Protein AF-K1SJ66-F1 (afdb_monomer)

Secondary structure (DSSP, 8-state):
---TTS-----SS--TTPPPPPP-----TT-SS-TTS-EEETTEEESTTIIIIIHHHHHHHHHHHHHHHTT---SS-------S-TTTTSTTTHHHHHHHHHHTT---S----S---EE-TTTSSTT--S-EE---S------------------TTS--SS-HHHHHHHHHHHHHHSPPPPB--HHHHHHHHHHGGGS-HHHHHHHHTHHHHHHHHHHHHHH-TTT---B------

pLDDT: mean 81.47, std 16.42, range [25.58, 98.06]

Radius of gyration: 24.09 Å; Cα contacts (8 Å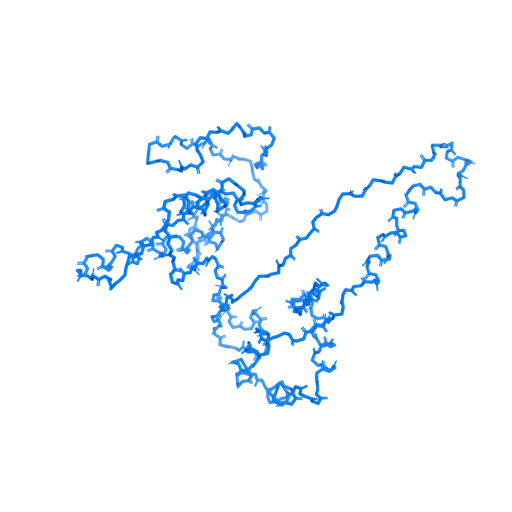, |Δi|>4): 160; chains: 1; bounding box: 59×48×63 Å

Foldseek 3Di:
DDDPVPDDPDQQDDDPPDDDDDDDPDDDPPAPDEQPPLDQDPNDTHHVCCVVPVVVVVVVVVVVVVCVVVVHDDPDDDDDADGDQPVPPCVSGVVVSVVVCVVVVHDDPDDDDDFDDQDAACRLPNQFGHTDDGGDPDDDDDDDDDDDFDADDDDPVDDDPDGSVNVVVVVVVVPVVDDAQFACDPVNLVVCVVCLVSGPPVSVVLSVVCVPNVVVVSVVQCPDPSSVPRDHDDDDD

Solvent-accessible surface area (backbone atoms only — not comparable to full-atom values): 15490 Å² total; per-residue (Å²): 130,90,61,79,91,72,62,70,93,58,82,69,63,91,51,98,84,61,79,80,75,83,78,87,84,80,74,74,84,86,49,96,56,63,49,88,66,58,46,75,54,99,95,41,70,43,35,74,37,46,80,68,51,49,48,57,56,50,51,52,53,54,51,50,52,50,38,53,75,72,65,61,76,71,98,60,91,83,84,90,82,86,56,84,34,63,100,78,68,20,66,62,12,53,51,44,53,54,49,51,39,54,76,70,67,59,83,74,98,74,85,87,70,96,61,48,57,75,32,55,50,35,68,81,46,70,66,30,76,56,76,40,79,43,78,64,91,75,80,82,87,84,84,92,81,88,85,85,74,84,55,83,86,66,58,89,92,60,66,65,99,70,44,34,66,55,53,51,50,55,50,52,50,49,54,67,74,61,64,79,72,77,37,88,41,70,73,54,50,54,48,45,68,71,48,26,81,63,32,51,70,69,56,24,54,44,57,79,36,38,96,80,35,44,73,60,50,50,58,53,29,66,70,32,86,86,43,57,73,47,46,71,84,80,85,78,132

Structure (mmCIF, N/CA/C/O backbone):
data_AF-K1SJ66-F1
#
_entry.id   AF-K1SJ66-F1
#
loop_
_atom_site.group_PDB
_atom_site.id
_atom_site.type_symbol
_atom_site.label_atom_id
_atom_site.label_alt_id
_atom_site.label_comp_id
_atom_site.label_asym_id
_atom_site.label_entity_id
_atom_site.label_seq_id
_atom_site.pdbx_PDB_ins_code
_atom_site.Cartn_x
_atom_site.Cartn_y
_atom_site.Cartn_z
_atom_site.occupancy
_atom_site.B_iso_or_equiv
_atom_site.auth_seq_id
_atom_site.auth_comp_id
_atom_site.auth_asym_id
_atom_site.auth_atom_id
_atom_site.pdbx_PDB_model_num
ATOM 1 N N . GLY A 1 1 ? -7.005 -4.457 -18.988 1.00 37.31 1 GLY A N 1
ATOM 2 C CA . GLY A 1 1 ? -6.223 -3.589 -18.090 1.00 37.31 1 GLY A CA 1
ATOM 3 C C . GLY A 1 1 ? -6.557 -2.154 -18.419 1.00 37.31 1 GLY A C 1
ATOM 4 O O . GLY A 1 1 ? -6.915 -1.902 -19.561 1.00 37.31 1 GLY A O 1
ATOM 5 N N . TYR A 1 2 ? -6.510 -1.264 -17.433 1.00 36.88 2 TYR A N 1
ATOM 6 C CA . TYR A 1 2 ? -6.656 0.180 -17.629 1.00 36.88 2 TYR A CA 1
ATOM 7 C C . TYR A 1 2 ? -5.536 0.699 -18.549 1.00 36.88 2 TYR A C 1
ATOM 9 O O . TYR A 1 2 ? -4.373 0.368 -18.323 1.00 36.88 2 TYR A O 1
ATOM 17 N N . ASP A 1 3 ? -5.887 1.447 -19.601 1.00 42.59 3 ASP A N 1
ATOM 18 C CA . ASP A 1 3 ? -4.933 2.095 -20.508 1.00 42.59 3 ASP A CA 1
ATOM 19 C C . ASP A 1 3 ? -4.930 3.613 -20.253 1.00 42.59 3 ASP A C 1
ATOM 21 O O . ASP A 1 3 ? -5.816 4.323 -20.749 1.00 42.59 3 ASP A O 1
ATOM 25 N N . PRO A 1 4 ? -3.940 4.134 -19.505 1.00 43.72 4 PRO A N 1
ATOM 26 C CA . PRO A 1 4 ? -3.864 5.551 -19.163 1.00 43.72 4 PRO A CA 1
ATOM 27 C C . PRO A 1 4 ? -3.665 6.471 -20.377 1.00 43.72 4 PRO A C 1
ATOM 29 O O . PRO A 1 4 ? -3.855 7.677 -20.246 1.00 43.72 4 PRO A O 1
ATOM 32 N N . SER A 1 5 ? -3.318 5.945 -21.559 1.00 45.78 5 SER A N 1
ATOM 33 C CA . SER A 1 5 ? -3.201 6.751 -22.784 1.00 45.78 5 SER A CA 1
ATOM 34 C C . SER A 1 5 ? -4.553 7.127 -23.400 1.00 45.78 5 SER A C 1
ATOM 36 O O . SER A 1 5 ? -4.622 8.026 -24.238 1.00 45.78 5 SER A O 1
ATOM 38 N N . THR A 1 6 ? -5.631 6.472 -22.959 1.00 47.38 6 THR A N 1
ATOM 39 C CA . THR A 1 6 ? -6.996 6.672 -23.471 1.00 47.38 6 THR A CA 1
ATOM 40 C C . THR A 1 6 ? -7.894 7.469 -22.524 1.00 47.38 6 THR A C 1
ATOM 42 O O . THR A 1 6 ? -9.013 7.826 -22.891 1.00 47.38 6 THR A O 1
ATOM 45 N N . ALA A 1 7 ? -7.414 7.783 -21.317 1.00 47.31 7 ALA A N 1
ATOM 46 C CA . ALA A 1 7 ? -8.165 8.553 -20.338 1.00 47.31 7 ALA A CA 1
ATOM 47 C C . ALA A 1 7 ? -8.143 10.045 -20.709 1.00 47.31 7 ALA A C 1
ATOM 49 O O . ALA A 1 7 ? -7.173 10.761 -20.459 1.00 47.31 7 ALA A O 1
ATOM 50 N N . THR A 1 8 ? -9.226 10.536 -21.314 1.00 46.03 8 THR A N 1
ATOM 51 C CA . THR A 1 8 ? -9.496 11.978 -21.367 1.00 46.03 8 THR A CA 1
ATOM 52 C C . THR A 1 8 ? -9.581 12.525 -19.947 1.00 46.03 8 THR A C 1
ATOM 54 O O . THR A 1 8 ? -10.178 11.883 -19.085 1.00 46.03 8 THR A O 1
ATOM 57 N N . VAL A 1 9 ? -9.004 13.710 -19.716 1.00 45.41 9 VAL A N 1
ATOM 58 C CA . VAL A 1 9 ? -9.082 14.466 -18.454 1.00 45.41 9 VAL A CA 1
ATOM 59 C C . VAL A 1 9 ? -10.538 14.892 -18.221 1.00 45.41 9 VAL A C 1
ATOM 61 O O . VAL A 1 9 ? -10.913 16.036 -18.455 1.00 45.41 9 VAL A O 1
ATOM 64 N N . ALA A 1 10 ? -11.389 13.944 -17.851 1.00 45.62 10 ALA A N 1
ATOM 65 C CA . ALA A 1 10 ? -12.697 14.210 -17.288 1.00 45.62 10 ALA A CA 1
ATOM 66 C C . ALA A 1 10 ? -12.509 14.516 -15.801 1.00 45.62 10 ALA A C 1
ATOM 68 O O . ALA A 1 10 ? -11.538 14.057 -15.197 1.00 45.62 10 ALA A O 1
ATOM 69 N N . ASP A 1 11 ? -13.405 15.341 -15.262 1.00 45.22 11 ASP A N 1
ATOM 70 C CA . ASP A 1 11 ? -13.497 15.703 -13.849 1.00 45.22 11 ASP A CA 1
ATOM 71 C C . ASP A 1 11 ? -13.048 14.544 -12.951 1.00 45.22 11 ASP A C 1
ATOM 73 O O . ASP A 1 11 ? -13.666 13.489 -12.903 1.00 45.22 11 ASP A O 1
ATOM 77 N N . THR A 1 12 ? -11.913 14.720 -12.279 1.00 46.97 12 THR A N 1
ATOM 78 C CA . THR A 1 12 ? -11.253 13.659 -11.501 1.00 46.97 12 THR A CA 1
ATOM 79 C C . THR A 1 12 ? -11.854 13.501 -10.107 1.00 46.97 12 THR A C 1
ATOM 81 O O . THR A 1 12 ? -11.252 12.885 -9.233 1.00 46.97 12 THR A O 1
ATOM 84 N N . VAL A 1 13 ? -13.020 14.106 -9.893 1.00 49.72 13 VAL A N 1
ATOM 85 C CA . VAL A 1 13 ? -13.802 14.030 -8.668 1.00 49.72 13 VAL A CA 1
ATOM 86 C C . VAL A 1 13 ? -15.006 13.169 -8.987 1.00 49.72 13 VAL A C 1
ATOM 88 O O . VAL A 1 13 ? -15.857 13.589 -9.767 1.00 49.72 13 VAL A O 1
ATOM 91 N N . PHE A 1 14 ? -15.059 11.986 -8.378 1.00 50.22 14 PHE A N 1
ATOM 92 C CA . PHE A 1 14 ? -16.237 11.135 -8.444 1.00 50.22 14 PHE A CA 1
ATOM 93 C C . PHE A 1 14 ? -17.458 11.916 -7.947 1.00 50.22 14 PHE A C 1
ATOM 95 O O . PHE A 1 14 ? -17.455 12.446 -6.830 1.00 50.22 14 PHE A O 1
ATOM 102 N N . ARG A 1 15 ? -18.495 11.994 -8.775 1.00 54.22 15 ARG A N 1
ATOM 103 C CA . ARG A 1 15 ? -19.798 12.554 -8.419 1.00 54.22 15 ARG A CA 1
ATOM 104 C C . ARG A 1 15 ? -20.805 11.428 -8.270 1.00 54.22 15 ARG A C 1
ATOM 106 O O . ARG A 1 15 ? -20.726 10.405 -8.941 1.00 54.22 15 ARG A O 1
ATOM 113 N N . PHE A 1 16 ? -21.785 11.627 -7.397 1.00 52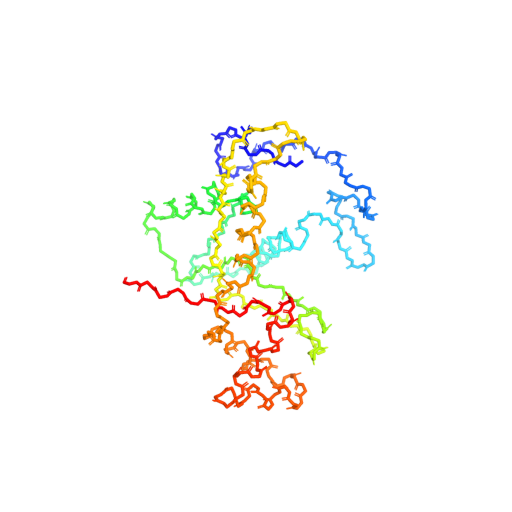.28 16 PHE A N 1
ATOM 114 C CA . PHE A 1 16 ? -22.828 10.631 -7.142 1.00 52.28 16 PHE A CA 1
ATOM 115 C C . PHE A 1 16 ? -23.599 10.221 -8.415 1.00 52.28 16 PHE A C 1
ATOM 117 O O . PHE A 1 16 ? -24.127 9.116 -8.493 1.00 52.28 16 PHE A O 1
ATOM 124 N N . ASP A 1 17 ? -23.654 11.099 -9.417 1.00 70.19 17 ASP A N 1
ATOM 125 C CA . ASP A 1 17 ? -24.307 10.899 -10.711 1.00 70.19 17 ASP A CA 1
ATOM 126 C C . ASP A 1 17 ? -23.383 10.358 -11.822 1.00 70.19 17 ASP A C 1
ATOM 128 O O . ASP A 1 17 ? -23.836 10.181 -12.961 1.00 70.19 17 ASP A O 1
ATOM 132 N N . ASP A 1 18 ? -22.118 10.051 -11.518 1.00 63.69 18 ASP A N 1
ATOM 133 C CA . ASP A 1 18 ? -21.188 9.497 -12.499 1.00 63.69 18 ASP A CA 1
ATOM 134 C C . ASP A 1 18 ? -21.655 8.127 -13.006 1.00 63.69 18 ASP A C 1
ATOM 136 O O . ASP A 1 18 ? -21.973 7.203 -12.253 1.00 63.69 18 ASP A O 1
ATOM 140 N N . LYS A 1 19 ? -21.675 7.972 -14.335 1.00 68.06 19 LYS A N 1
ATOM 141 C CA . LYS A 1 19 ? -22.053 6.706 -14.970 1.00 68.06 19 LYS A CA 1
ATOM 142 C C . LYS A 1 19 ? -20.885 5.720 -14.896 1.00 68.06 19 LYS A C 1
ATOM 144 O O . LYS A 1 19 ? -19.810 6.036 -15.411 1.00 68.06 19 LYS A O 1
ATOM 149 N N . PRO A 1 20 ? -21.084 4.508 -14.347 1.00 67.00 20 PRO A N 1
ATOM 150 C CA . PRO A 1 20 ? -20.018 3.523 -14.275 1.00 67.00 20 PRO A CA 1
ATOM 151 C C . PRO A 1 20 ? -19.588 3.092 -15.680 1.00 67.00 20 PRO A C 1
ATOM 153 O O . PRO A 1 20 ? -20.415 2.895 -16.576 1.00 67.00 20 PRO A O 1
ATOM 156 N N . LEU A 1 21 ? -18.280 2.916 -15.864 1.00 69.81 21 LEU A N 1
ATOM 157 C CA . LEU A 1 21 ? -17.734 2.328 -17.083 1.00 69.81 21 LEU A CA 1
ATOM 158 C C . LEU A 1 21 ? -18.220 0.874 -17.249 1.00 69.81 21 LEU A C 1
ATOM 160 O O . LEU A 1 21 ? -18.507 0.201 -16.252 1.00 69.81 21 LEU A O 1
ATOM 164 N N . PRO A 1 22 ? -18.296 0.353 -18.491 1.00 72.25 22 PRO A N 1
ATOM 165 C CA . PRO A 1 22 ? -18.645 -1.042 -18.724 1.00 72.25 22 PRO A CA 1
ATOM 166 C C . PRO A 1 22 ? -17.732 -1.996 -17.937 1.00 72.25 22 PRO A C 1
ATOM 168 O O . PRO A 1 22 ? -16.517 -1.781 -17.890 1.00 72.25 22 PRO A O 1
ATOM 171 N N . PRO A 1 23 ? -18.278 -3.075 -17.348 1.00 65.62 23 PRO A N 1
ATOM 172 C CA . PRO A 1 23 ? -17.482 -4.004 -16.559 1.00 65.62 23 PRO A CA 1
ATOM 173 C C . PRO A 1 23 ? -16.451 -4.716 -17.438 1.00 65.62 23 PRO A C 1
ATOM 175 O O . PRO A 1 23 ? -16.749 -5.131 -18.561 1.00 65.62 23 PRO A O 1
ATOM 178 N N . ILE A 1 24 ? -15.246 -4.915 -16.904 1.00 71.31 24 ILE A N 1
ATOM 179 C CA . ILE A 1 24 ? -14.214 -5.731 -17.548 1.00 71.31 24 ILE A CA 1
ATOM 180 C C . ILE A 1 24 ? -14.698 -7.185 -17.557 1.00 71.31 24 ILE A C 1
ATOM 182 O O . ILE A 1 24 ? -14.843 -7.804 -16.505 1.00 71.31 24 ILE A O 1
ATOM 186 N N . ARG A 1 25 ? -14.949 -7.735 -18.750 1.00 68.88 25 ARG A N 1
ATOM 187 C CA . ARG A 1 25 ? -15.475 -9.104 -18.919 1.00 68.88 25 ARG A CA 1
ATOM 188 C C . ARG A 1 25 ? -14.406 -10.164 -19.160 1.00 68.88 25 ARG A C 1
ATOM 190 O O . ARG A 1 25 ? -14.707 -11.347 -19.078 1.00 68.88 25 ARG A O 1
ATOM 197 N N . THR A 1 26 ? -13.178 -9.748 -19.449 1.00 77.56 26 THR A N 1
ATOM 198 C CA . THR A 1 26 ? -12.072 -10.658 -19.748 1.00 77.56 26 THR A CA 1
ATOM 199 C C . THR A 1 26 ? -11.065 -10.611 -18.613 1.00 77.56 26 THR A C 1
ATOM 201 O O . THR A 1 26 ? -10.474 -9.566 -18.334 1.00 77.56 26 THR A O 1
ATOM 204 N N . TYR A 1 27 ? -10.873 -11.743 -17.951 1.00 78.38 27 TYR A N 1
ATOM 205 C CA . TYR A 1 27 ? -9.923 -11.910 -16.861 1.00 78.38 27 TYR A CA 1
ATOM 206 C C . TYR A 1 27 ? -9.288 -13.297 -16.933 1.00 78.38 27 TYR A C 1
ATOM 208 O O . TYR A 1 27 ? -9.771 -14.181 -17.634 1.00 78.38 27 TYR A O 1
ATOM 216 N N . SER A 1 28 ? -8.165 -13.458 -16.235 1.00 78.94 28 SER A N 1
ATOM 217 C CA . SER A 1 28 ? -7.430 -14.722 -16.186 1.00 78.94 28 SER A CA 1
ATOM 218 C C . SER A 1 28 ? -8.313 -15.854 -15.655 1.00 78.94 28 SER A C 1
ATOM 220 O O . SER A 1 28 ? -8.934 -15.700 -14.606 1.00 78.94 28 SER A O 1
ATOM 222 N N . GLU A 1 29 ? -8.283 -17.010 -16.316 1.00 84.00 29 GLU A N 1
ATOM 223 C CA . GLU A 1 29 ? -8.948 -18.242 -15.858 1.00 84.00 29 GLU A CA 1
ATOM 224 C C . GLU A 1 29 ? -8.322 -18.826 -14.579 1.00 84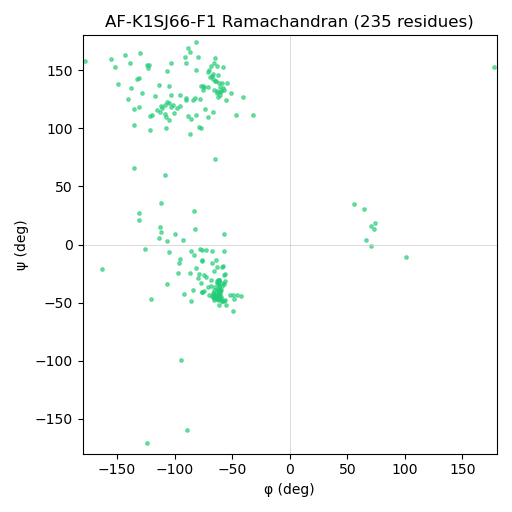.00 29 GLU A C 1
ATOM 226 O O . GLU A 1 29 ? -8.854 -19.763 -14.002 1.00 84.00 29 GLU A O 1
ATOM 231 N N . LYS A 1 30 ? -7.206 -18.260 -14.095 1.00 88.81 30 LYS A N 1
ATOM 232 C CA . LYS A 1 30 ? -6.559 -18.667 -12.833 1.00 88.81 30 LYS A CA 1
ATOM 233 C C . LYS A 1 30 ? -7.314 -18.234 -11.571 1.00 88.81 30 LYS A C 1
ATOM 235 O O . LYS A 1 30 ? -6.844 -18.507 -10.474 1.00 88.81 30 LYS A O 1
ATOM 240 N N . TRP A 1 31 ? -8.399 -17.480 -11.707 1.00 89.38 31 TRP A N 1
ATOM 241 C CA . TRP A 1 31 ? -9.213 -17.069 -10.571 1.00 89.38 31 TRP A CA 1
ATOM 242 C C . TRP A 1 31 ? -10.223 -18.160 -10.217 1.00 89.38 31 TRP A C 1
ATOM 244 O O . TRP A 1 31 ? -11.053 -18.507 -11.053 1.00 89.38 31 TRP A O 1
ATOM 254 N N . ASP A 1 32 ? -10.217 -18.615 -8.962 1.00 89.88 32 ASP A N 1
ATOM 255 C CA . ASP A 1 32 ? -11.225 -19.560 -8.452 1.00 89.88 32 ASP A CA 1
ATOM 256 C C . ASP A 1 32 ? -12.649 -18.971 -8.497 1.00 89.88 32 ASP A C 1
ATOM 258 O O . ASP A 1 32 ? -13.627 -19.686 -8.700 1.00 89.88 32 ASP A O 1
ATOM 262 N N . TYR A 1 33 ? -12.760 -17.645 -8.350 1.00 90.81 33 TYR A N 1
ATOM 263 C CA . TYR A 1 33 ? -14.006 -16.883 -8.453 1.00 90.81 33 TYR A CA 1
ATOM 264 C C . TYR A 1 33 ? -13.797 -15.661 -9.346 1.00 90.81 33 TYR A C 1
ATOM 266 O O . TYR A 1 33 ? -12.752 -15.018 -9.233 1.00 90.81 33 TYR A O 1
ATOM 274 N N . PRO A 1 34 ? -14.774 -15.259 -10.183 1.00 89.69 34 PRO A N 1
ATOM 275 C CA . PRO A 1 34 ? -14.626 -14.082 -11.032 1.00 89.69 34 PRO A CA 1
ATOM 276 C C . PRO A 1 34 ? -14.163 -12.852 -10.231 1.00 89.69 34 PRO A C 1
ATOM 278 O O . PRO A 1 34 ? -14.783 -12.528 -9.213 1.00 89.69 34 PRO A O 1
ATOM 281 N N . PRO A 1 35 ? -13.127 -12.121 -10.676 1.00 90.38 35 PRO A N 1
ATOM 282 C CA . PRO A 1 35 ? -12.464 -11.092 -9.873 1.00 90.38 35 PRO A CA 1
ATOM 283 C C . PRO A 1 35 ? -13.369 -9.921 -9.489 1.00 90.38 35 PRO A C 1
ATOM 285 O O . PRO A 1 35 ? -13.064 -9.207 -8.546 1.00 90.38 35 PRO A O 1
ATOM 288 N N . PHE A 1 36 ? -14.481 -9.704 -10.186 1.00 89.75 36 PHE A N 1
ATOM 289 C CA . PHE A 1 36 ? -15.423 -8.622 -9.886 1.00 89.75 36 PHE A CA 1
ATOM 290 C C . PHE A 1 36 ? -16.774 -9.133 -9.370 1.00 89.75 36 PHE A C 1
ATOM 292 O O . PHE A 1 36 ? -17.742 -8.381 -9.358 1.00 89.75 36 PHE A O 1
ATOM 299 N N . SER A 1 37 ? -16.856 -10.406 -8.965 1.00 88.81 37 SER A N 1
ATOM 300 C CA . SER A 1 37 ? -18.099 -10.997 -8.447 1.00 88.81 37 SER A CA 1
ATOM 301 C C . SER A 1 37 ? -18.391 -10.649 -6.990 1.00 88.81 37 SER A C 1
ATOM 303 O O . SER A 1 37 ? -19.556 -10.636 -6.609 1.00 88.81 37 SER A O 1
ATOM 305 N N . GLY A 1 38 ? -17.358 -10.411 -6.172 1.00 90.12 38 GLY A N 1
ATOM 306 C CA . GLY A 1 38 ? -17.524 -10.304 -4.720 1.00 90.12 38 GLY A CA 1
ATOM 307 C C . GLY A 1 38 ? -17.990 -11.618 -4.082 1.00 90.12 38 GLY A C 1
ATOM 308 O O . GLY A 1 38 ? -18.725 -11.590 -3.099 1.00 90.12 38 GLY A O 1
ATOM 309 N N . ALA A 1 39 ? -17.619 -12.765 -4.662 1.00 93.12 39 ALA A N 1
ATOM 310 C CA . ALA A 1 39 ? -18.069 -14.073 -4.202 1.00 93.12 39 ALA A CA 1
ATOM 311 C C . ALA A 1 39 ? -17.711 -14.306 -2.728 1.00 93.12 39 ALA A C 1
ATOM 313 O O . ALA A 1 39 ? -16.572 -14.092 -2.315 1.00 93.12 39 ALA A O 1
ATOM 314 N N . VAL A 1 40 ? -18.676 -14.789 -1.947 1.00 95.69 40 VAL A N 1
ATOM 315 C CA . VAL A 1 40 ? -18.475 -15.140 -0.539 1.00 95.69 40 VAL A CA 1
ATOM 316 C C . VAL A 1 40 ? -18.362 -16.653 -0.423 1.00 95.69 40 VAL A C 1
ATOM 318 O O . VAL A 1 40 ? -19.301 -17.375 -0.755 1.00 95.69 40 VAL A O 1
ATOM 321 N N . ALA A 1 41 ? -17.217 -17.141 0.046 1.00 93.75 41 ALA A N 1
ATOM 322 C CA . ALA A 1 41 ? -16.971 -18.568 0.215 1.00 93.75 41 ALA A CA 1
ATOM 323 C C . ALA A 1 41 ? -16.018 -18.826 1.386 1.00 93.75 41 ALA A C 1
ATOM 325 O O . ALA A 1 41 ? -15.042 -18.107 1.580 1.00 93.75 41 ALA A O 1
ATOM 326 N N . GLY A 1 42 ? -16.305 -19.849 2.198 1.00 91.25 42 GLY A N 1
ATOM 327 C CA . GLY A 1 42 ? -15.438 -20.236 3.320 1.00 91.25 42 GLY A CA 1
ATOM 328 C C . GLY A 1 42 ? -15.158 -19.106 4.321 1.00 91.25 42 GLY A C 1
ATOM 329 O O . GLY A 1 42 ? -14.043 -19.007 4.825 1.00 91.25 42 GLY A O 1
ATOM 330 N N . GLY A 1 43 ? -16.135 -18.221 4.554 1.00 91.44 43 GLY A N 1
ATOM 331 C CA . GLY A 1 43 ? -15.986 -17.059 5.441 1.00 91.44 43 GLY A CA 1
ATOM 332 C C . GLY A 1 43 ? -15.116 -15.929 4.878 1.00 91.44 43 GLY A C 1
ATOM 333 O O . GLY A 1 43 ? -14.719 -15.044 5.628 1.00 91.44 43 GLY A O 1
ATOM 334 N N . ARG A 1 44 ? -14.798 -15.950 3.578 1.00 91.62 44 ARG A N 1
ATOM 335 C CA . ARG A 1 44 ? -13.975 -14.940 2.899 1.00 91.62 44 ARG A CA 1
ATOM 336 C C . ARG A 1 44 ? -14.714 -14.333 1.714 1.00 91.62 44 ARG A C 1
ATOM 338 O O . ARG A 1 44 ? -15.573 -14.980 1.117 1.00 91.62 44 ARG A O 1
ATOM 345 N N . ILE A 1 45 ? -14.335 -13.107 1.359 1.00 93.31 45 ILE A N 1
ATOM 346 C CA . ILE A 1 45 ? -14.823 -12.400 0.171 1.00 93.31 45 ILE A CA 1
ATOM 347 C C . ILE A 1 45 ? -13.723 -12.414 -0.893 1.00 93.31 45 ILE A C 1
ATOM 349 O O . ILE A 1 45 ? -12.616 -11.921 -0.668 1.00 93.31 45 ILE A O 1
ATOM 353 N N . TYR A 1 46 ? -14.039 -12.961 -2.062 1.00 92.81 46 TYR A N 1
ATOM 354 C CA . TYR A 1 46 ? -13.141 -13.066 -3.204 1.00 92.81 46 TYR A CA 1
ATOM 355 C C . TYR A 1 46 ? -13.461 -11.986 -4.236 1.00 92.81 46 TYR A C 1
ATOM 357 O O . TYR A 1 46 ? -14.556 -11.923 -4.799 1.00 92.81 46 TYR A O 1
ATOM 365 N N . GLY A 1 47 ? -12.471 -11.144 -4.516 1.00 92.38 47 GLY A N 1
ATOM 366 C CA . GLY A 1 47 ? -12.554 -10.143 -5.569 1.00 92.38 47 GLY A CA 1
ATOM 367 C C . GLY A 1 47 ? -11.311 -9.262 -5.636 1.00 92.38 47 GLY A C 1
ATOM 368 O O . GLY A 1 47 ? -10.624 -9.035 -4.644 1.00 92.38 47 GLY A O 1
ATOM 369 N N . ARG A 1 48 ? -11.012 -8.730 -6.819 1.00 92.19 48 ARG A N 1
ATOM 370 C CA . ARG A 1 48 ? -10.049 -7.645 -6.985 1.00 92.19 48 ARG A CA 1
ATOM 371 C C . ARG A 1 48 ? -10.569 -6.430 -6.224 1.00 92.19 48 ARG A C 1
ATOM 373 O O . ARG A 1 48 ? -11.691 -5.972 -6.450 1.00 92.19 48 ARG A O 1
ATOM 380 N N . GLY A 1 49 ? -9.723 -5.897 -5.359 1.00 91.44 49 GLY A N 1
ATOM 381 C CA . GLY A 1 49 ? -10.058 -4.747 -4.544 1.00 91.44 49 GLY A CA 1
ATOM 382 C C . GLY A 1 49 ? -10.446 -5.088 -3.110 1.00 91.44 49 GLY A C 1
ATOM 383 O O . GLY A 1 49 ? -10.604 -4.176 -2.314 1.00 91.44 49 GLY A O 1
ATOM 384 N N . THR A 1 50 ? -10.667 -6.367 -2.769 1.00 92.12 50 THR A N 1
ATOM 385 C CA . THR A 1 50 ? -11.187 -6.718 -1.437 1.00 92.12 50 THR A CA 1
ATOM 386 C C . THR A 1 50 ? -10.185 -6.456 -0.322 1.00 92.12 50 THR A C 1
ATOM 388 O O . THR A 1 50 ? -10.621 -6.047 0.740 1.00 92.12 50 THR A O 1
ATOM 391 N N . LEU A 1 51 ? -8.885 -6.668 -0.551 1.00 88.81 51 LEU A N 1
ATOM 392 C CA . LEU A 1 51 ? -7.823 -6.311 0.401 1.00 88.81 51 LEU A CA 1
ATOM 393 C C . LEU A 1 51 ? -7.274 -4.902 0.158 1.00 88.81 51 LEU A C 1
ATOM 395 O O . LEU A 1 51 ? -7.104 -4.159 1.110 1.00 88.81 51 LEU A O 1
ATOM 399 N N . ASP A 1 52 ? -7.068 -4.548 -1.107 1.00 90.75 52 ASP A N 1
ATOM 400 C CA . ASP A 1 52 ? -6.476 -3.283 -1.546 1.00 90.75 52 ASP A CA 1
ATOM 401 C C . ASP A 1 52 ? -7.469 -2.539 -2.457 1.00 90.75 52 ASP A C 1
ATOM 403 O O . ASP A 1 52 ? -7.661 -2.903 -3.617 1.00 90.75 52 ASP A O 1
ATOM 407 N N . MET A 1 53 ? -8.224 -1.565 -1.955 1.00 91.38 53 MET A N 1
ATOM 408 C CA . MET A 1 53 ? -8.399 -1.250 -0.528 1.00 91.38 53 MET A CA 1
ATOM 409 C C . MET A 1 53 ? -9.877 -1.094 -0.141 1.00 91.38 53 MET A C 1
ATOM 411 O O . MET A 1 53 ? -10.240 -0.382 0.799 1.00 91.38 53 MET A O 1
ATOM 415 N N . LYS A 1 54 ? -10.786 -1.757 -0.871 1.00 92.00 54 LYS A N 1
ATOM 416 C CA . LYS A 1 54 ? -12.236 -1.565 -0.696 1.00 92.00 54 LYS A CA 1
ATOM 417 C C . LYS A 1 54 ? -12.726 -1.972 0.690 1.00 92.00 54 LYS A C 1
ATOM 419 O O . LYS A 1 54 ? -13.671 -1.357 1.171 1.00 92.00 54 LYS A O 1
ATOM 424 N N . CYS A 1 55 ? -12.122 -2.967 1.345 1.00 90.62 55 CYS A N 1
ATOM 425 C CA . CYS A 1 55 ? -12.508 -3.315 2.716 1.00 90.62 55 CYS A CA 1
ATOM 426 C C . CYS A 1 55 ? -12.294 -2.148 3.687 1.00 90.62 55 CYS A C 1
ATOM 428 O O . CYS A 1 55 ? -13.163 -1.903 4.521 1.00 90.62 55 CYS A O 1
ATOM 430 N N . MET A 1 56 ? -11.193 -1.403 3.546 1.00 90.81 56 MET A N 1
ATOM 431 C CA . MET A 1 56 ? -10.887 -0.241 4.379 1.00 90.81 56 MET A CA 1
ATOM 432 C C . MET A 1 56 ? -11.840 0.908 4.061 1.00 90.81 56 MET A C 1
ATOM 434 O O . MET A 1 56 ? -12.412 1.485 4.981 1.00 90.81 56 MET A O 1
ATOM 438 N N . LEU A 1 57 ? -12.101 1.167 2.774 1.00 92.25 57 LEU A N 1
ATOM 439 C CA . LEU A 1 57 ? -13.091 2.161 2.350 1.00 92.25 57 LEU A CA 1
ATOM 440 C C . LEU A 1 57 ? -14.471 1.896 2.969 1.00 92.25 57 LEU A C 1
ATOM 442 O O . LEU A 1 57 ? -15.047 2.789 3.583 1.00 92.25 57 LEU A O 1
ATOM 446 N N . PHE A 1 58 ? -14.995 0.673 2.844 1.00 92.69 58 PHE A N 1
ATOM 447 C CA . PHE A 1 58 ? -16.297 0.336 3.427 1.00 92.69 58 PHE A CA 1
ATOM 448 C C . PHE A 1 58 ? -16.270 0.387 4.956 1.00 92.69 58 PHE A C 1
ATOM 450 O O . PHE A 1 58 ? -17.201 0.916 5.547 1.00 92.69 58 PHE A O 1
ATOM 457 N N . SER A 1 59 ? -15.191 -0.072 5.596 1.00 92.25 59 SER A N 1
ATOM 458 C CA . SER A 1 59 ? -15.042 0.022 7.057 1.00 92.25 59 SER A CA 1
ATOM 459 C C . SER A 1 59 ? -15.087 1.469 7.558 1.00 92.25 59 SER A C 1
ATOM 461 O O . SER A 1 59 ? -15.703 1.737 8.587 1.00 92.25 59 SER A O 1
ATOM 463 N N . LEU A 1 60 ? -14.474 2.409 6.828 1.00 93.56 60 LEU A N 1
ATOM 464 C CA . LEU A 1 60 ? -14.515 3.835 7.158 1.00 93.56 60 LEU A CA 1
ATOM 465 C C . LEU A 1 60 ? -15.929 4.412 7.033 1.00 93.56 60 LEU A C 1
ATOM 467 O O . LEU A 1 60 ? -16.371 5.120 7.935 1.00 93.56 60 LEU A O 1
ATOM 471 N N . MET A 1 61 ? -16.635 4.097 5.942 1.00 95.00 61 MET A N 1
ATOM 472 C CA . MET A 1 61 ? -17.996 4.595 5.707 1.00 95.00 61 MET A CA 1
ATOM 473 C C . MET A 1 61 ? -18.987 4.035 6.736 1.00 95.00 61 MET A C 1
ATOM 475 O O . MET A 1 61 ? -19.702 4.802 7.371 1.00 95.00 61 MET A O 1
ATOM 479 N N . GLU A 1 62 ? -18.960 2.722 6.982 1.00 96.56 62 GLU A N 1
ATOM 480 C CA . GLU A 1 62 ? -19.806 2.071 7.995 1.00 96.56 62 GLU A CA 1
ATOM 481 C C . GLU A 1 62 ? -19.487 2.577 9.412 1.00 96.56 62 GLU A C 1
ATOM 483 O O . GLU A 1 62 ? -20.383 2.795 10.226 1.00 96.56 62 GLU A O 1
ATOM 488 N N . GLY A 1 63 ? -18.206 2.800 9.726 1.00 96.31 63 GLY A N 1
ATOM 489 C CA . GLY A 1 63 ? -17.795 3.389 11.000 1.00 96.31 63 GLY A CA 1
ATOM 490 C C . GLY A 1 63 ? -18.338 4.807 11.187 1.00 96.31 63 GLY A C 1
ATOM 491 O O . GLY A 1 63 ? -18.839 5.134 12.263 1.00 96.31 63 GLY A O 1
ATOM 492 N N . ALA A 1 64 ? -18.286 5.633 10.139 1.00 95.88 64 ALA A N 1
ATOM 493 C CA . ALA A 1 64 ? -18.849 6.979 10.163 1.00 95.88 64 ALA A CA 1
ATOM 494 C C . ALA A 1 64 ? -20.374 6.955 10.346 1.00 95.88 64 ALA A C 1
ATOM 496 O O . ALA A 1 64 ? -20.888 7.677 11.201 1.00 95.88 64 ALA A O 1
ATOM 497 N N . ASP A 1 65 ? -21.082 6.098 9.607 1.00 96.31 65 ASP A N 1
ATOM 498 C CA . ASP A 1 65 ? -22.539 5.961 9.706 1.00 96.31 65 ASP A CA 1
ATOM 499 C C . ASP A 1 65 ? -22.973 5.521 11.111 1.00 96.31 65 ASP A C 1
ATOM 501 O O . ASP A 1 65 ? -23.896 6.108 11.683 1.00 96.31 65 ASP A O 1
ATOM 505 N N . ASN A 1 66 ? -22.268 4.557 11.713 1.00 97.88 66 ASN A N 1
ATOM 506 C CA . ASN A 1 66 ? -22.540 4.112 13.082 1.00 97.88 66 ASN A CA 1
ATOM 507 C C . ASN A 1 66 ? -22.328 5.236 14.105 1.00 97.88 66 ASN A C 1
ATOM 509 O O . ASN A 1 66 ? -23.203 5.486 14.932 1.00 97.88 66 ASN A O 1
ATOM 513 N N . LEU A 1 67 ? -21.214 5.970 14.015 1.00 97.38 67 LEU A N 1
ATOM 514 C CA . LEU A 1 67 ? -20.942 7.098 14.912 1.00 97.38 67 LEU A CA 1
ATOM 515 C C . LEU A 1 67 ? -22.004 8.200 14.780 1.00 97.38 67 LEU A C 1
ATOM 517 O O . LEU A 1 67 ? -22.465 8.747 15.784 1.00 97.38 67 LEU A O 1
ATOM 521 N N . ILE A 1 68 ? -22.433 8.507 13.554 1.00 96.25 68 ILE A N 1
ATOM 522 C CA . ILE A 1 68 ? -23.504 9.479 13.303 1.00 96.25 68 ILE A CA 1
ATOM 523 C C . ILE A 1 68 ? -24.824 8.995 13.915 1.00 96.25 68 ILE A C 1
ATOM 525 O O . ILE A 1 68 ? -25.515 9.778 14.571 1.00 96.25 68 ILE A O 1
ATOM 529 N N . ALA A 1 69 ? -25.168 7.717 13.740 1.00 97.69 69 ALA A N 1
ATOM 530 C CA . ALA A 1 69 ? -26.380 7.123 14.303 1.00 97.69 69 ALA A CA 1
ATOM 531 C C . ALA A 1 69 ? -26.380 7.126 15.843 1.00 97.69 69 ALA A C 1
ATOM 533 O O . ALA A 1 69 ? -27.431 7.308 16.459 1.00 97.69 69 ALA A O 1
ATOM 534 N N . GLU A 1 70 ? -25.208 6.987 16.463 1.00 98.06 70 GLU A N 1
ATOM 535 C CA . GLU A 1 70 ? -25.005 7.089 17.914 1.00 98.06 70 GLU A CA 1
ATOM 536 C C . GLU A 1 70 ? -25.023 8.538 18.435 1.00 98.06 70 GLU A C 1
ATOM 538 O O . GLU A 1 70 ? -24.974 8.770 19.645 1.00 98.06 70 GLU A O 1
ATOM 543 N N . GLY A 1 71 ? -25.120 9.532 17.547 1.00 97.50 71 GLY A N 1
ATOM 544 C CA . GLY A 1 71 ? -25.102 10.948 17.911 1.00 97.50 71 GLY A CA 1
ATOM 545 C C . GLY A 1 71 ? -23.717 11.454 18.314 1.00 97.50 71 GLY A C 1
ATOM 546 O O . GLY A 1 71 ? -23.615 12.504 18.955 1.00 97.50 71 GLY A O 1
ATOM 547 N N . PHE A 1 72 ? -22.652 10.738 17.945 1.00 97.81 72 PHE A N 1
ATOM 548 C CA . PHE A 1 72 ? -21.282 11.170 18.190 1.00 97.81 72 PHE A CA 1
ATOM 549 C C . PHE A 1 72 ? -21.009 12.504 17.485 1.00 97.81 72 PHE A C 1
ATOM 551 O O . PHE A 1 72 ? -21.373 12.710 16.327 1.00 97.81 72 PHE A O 1
ATOM 558 N N . GLN A 1 73 ? -20.357 13.423 18.196 1.00 96.81 73 GLN A N 1
ATOM 559 C CA . GLN A 1 73 ? -19.921 14.709 17.662 1.00 96.81 73 GLN A CA 1
ATOM 560 C C . GLN A 1 73 ? -18.403 14.798 17.816 1.00 96.81 73 GLN A C 1
ATOM 562 O O . GLN A 1 73 ? -17.921 14.873 18.950 1.00 96.81 73 GLN A O 1
ATOM 567 N N . PRO A 1 74 ? -17.635 14.758 16.716 1.00 94.88 74 PRO A N 1
ATOM 568 C CA . PRO A 1 74 ? -16.189 14.823 16.806 1.00 94.88 74 PRO A CA 1
ATOM 569 C C . PRO A 1 74 ? -15.743 16.219 17.257 1.00 94.88 74 PRO A C 1
ATOM 571 O O . PRO A 1 74 ? -16.304 17.235 16.855 1.00 94.88 74 PRO A O 1
ATOM 574 N N . GLU A 1 75 ? -14.682 16.280 18.062 1.00 95.69 75 GLU A N 1
ATOM 575 C CA . GLU A 1 75 ? -14.092 17.553 18.512 1.00 95.69 75 GLU A CA 1
ATOM 576 C C . GLU A 1 75 ? -13.438 18.352 17.370 1.00 95.69 75 GLU A C 1
ATOM 578 O O . GLU A 1 75 ? -13.121 19.532 17.525 1.00 95.69 75 GLU A O 1
ATOM 583 N N . ARG A 1 76 ? -13.179 17.697 16.232 1.00 93.94 76 ARG A N 1
ATOM 584 C CA . ARG A 1 76 ? -12.548 18.267 15.039 1.00 93.94 76 ARG A CA 1
ATOM 585 C C . ARG A 1 76 ? -13.247 17.768 13.785 1.00 93.94 76 ARG A C 1
ATOM 587 O O . ARG A 1 76 ? -13.797 16.671 13.773 1.00 93.94 76 ARG A O 1
ATOM 594 N N . ASP A 1 77 ? -13.134 18.538 12.711 1.00 93.12 77 ASP A N 1
ATOM 595 C CA . ASP A 1 77 ? -13.633 18.124 11.405 1.00 93.12 77 ASP A CA 1
ATOM 596 C C . ASP A 1 77 ? -12.893 16.876 10.906 1.00 93.12 77 ASP A C 1
ATOM 598 O O . ASP A 1 77 ? -11.659 16.826 10.895 1.00 93.12 77 ASP A O 1
ATOM 602 N N . ILE A 1 78 ? -13.657 15.892 10.437 1.00 93.75 78 ILE A N 1
ATOM 603 C CA . ILE A 1 78 ? -13.143 14.695 9.771 1.00 93.75 78 ILE A CA 1
ATOM 604 C C . ILE A 1 78 ? -13.446 14.832 8.281 1.00 93.75 78 ILE A C 1
ATOM 606 O O . ILE A 1 78 ? -14.599 14.989 7.883 1.00 93.75 78 ILE A O 1
ATOM 610 N N . TRP A 1 79 ? -12.402 14.780 7.455 1.00 93.62 79 TRP A N 1
ATOM 611 C CA . TRP A 1 79 ? -12.516 14.869 6.003 1.00 93.62 79 TRP A CA 1
ATOM 612 C C . TRP A 1 79 ? -12.229 13.510 5.375 1.00 93.62 79 TRP A C 1
ATOM 614 O O . TRP A 1 79 ? -11.127 12.986 5.512 1.00 93.62 79 TRP A O 1
ATOM 624 N N . PHE A 1 80 ? -13.204 12.972 4.645 1.00 93.75 80 PHE A N 1
ATOM 625 C CA . PHE A 1 80 ? -13.009 11.799 3.797 1.00 93.75 80 PHE A CA 1
ATOM 626 C C . PHE A 1 80 ? -12.581 12.237 2.396 1.00 93.75 80 PHE A C 1
ATOM 628 O O . PHE A 1 80 ? -13.248 13.048 1.751 1.00 93.75 80 PHE A O 1
ATOM 635 N N . ALA A 1 81 ? -11.448 11.712 1.937 1.00 93.06 81 ALA A N 1
ATOM 636 C CA . ALA A 1 81 ? -10.797 12.112 0.699 1.00 93.06 81 ALA A CA 1
ATOM 637 C C . ALA A 1 81 ? -10.360 10.870 -0.084 1.00 93.06 81 ALA A C 1
ATOM 639 O O . ALA A 1 81 ? -9.358 10.250 0.250 1.00 93.06 81 ALA A O 1
ATOM 640 N N . PHE A 1 82 ? -11.105 10.515 -1.131 1.00 91.69 82 PHE A N 1
ATOM 641 C CA . PHE A 1 82 ? -10.862 9.292 -1.899 1.00 91.69 82 PHE A CA 1
ATOM 642 C C . PHE A 1 82 ? -10.358 9.609 -3.310 1.00 91.69 82 PHE A C 1
ATOM 644 O O . PHE A 1 82 ? -11.038 10.276 -4.092 1.00 91.69 82 PHE A O 1
ATOM 651 N N . GLY A 1 83 ? -9.150 9.133 -3.626 1.00 89.50 83 GLY A N 1
ATOM 652 C CA . GLY A 1 83 ? -8.578 9.154 -4.973 1.00 89.50 83 GLY A CA 1
ATOM 653 C C . GLY A 1 83 ? -8.956 7.910 -5.784 1.00 89.50 83 GLY A C 1
ATOM 654 O O . GLY A 1 83 ? -9.491 6.947 -5.248 1.00 89.50 83 GLY A O 1
ATOM 655 N N . GLN A 1 84 ? -8.671 7.928 -7.089 1.00 87.00 84 GLN A N 1
ATOM 656 C CA . GLN A 1 84 ? -9.037 6.835 -8.010 1.00 87.00 84 GLN A CA 1
ATOM 657 C C . GLN A 1 84 ? -7.866 6.260 -8.820 1.00 87.00 84 GLN A C 1
ATOM 659 O O . GLN A 1 84 ? -8.061 5.323 -9.587 1.00 87.00 84 GLN A O 1
ATOM 664 N N . ASP A 1 85 ? -6.663 6.829 -8.696 1.00 88.94 85 ASP A N 1
ATOM 665 C CA . ASP A 1 85 ? -5.510 6.490 -9.539 1.00 88.94 85 ASP A CA 1
ATOM 666 C C . ASP A 1 85 ? -4.218 6.204 -8.759 1.00 88.94 85 ASP A C 1
ATOM 668 O O . ASP A 1 85 ? -3.142 6.315 -9.351 1.00 88.94 85 ASP A O 1
ATOM 672 N N . GLU A 1 86 ? -4.314 5.865 -7.468 1.00 90.00 86 GLU A N 1
ATOM 673 C CA . GLU A 1 86 ? -3.174 5.524 -6.593 1.00 90.00 86 GLU A CA 1
ATOM 674 C C . GLU A 1 86 ? -2.271 4.478 -7.275 1.00 90.00 86 GLU A C 1
ATOM 676 O O . GLU A 1 86 ? -1.159 4.819 -7.680 1.00 90.00 86 GLU A O 1
ATOM 681 N N . GLU A 1 87 ? -2.854 3.329 -7.631 1.00 88.19 87 GLU A N 1
ATOM 682 C CA . GLU A 1 87 ? -2.234 2.155 -8.279 1.00 88.19 87 GLU A CA 1
ATOM 683 C C . GLU A 1 87 ? -1.533 2.414 -9.629 1.00 88.19 87 GLU A C 1
ATOM 685 O O . GLU A 1 87 ? -0.953 1.521 -10.255 1.00 88.19 87 GLU A O 1
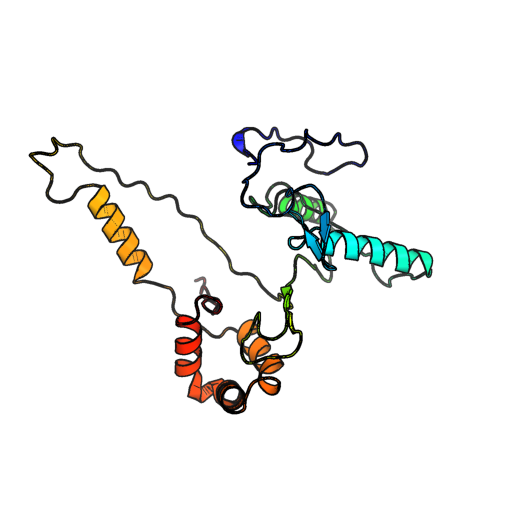ATOM 690 N N . VAL A 1 88 ? -1.631 3.636 -10.152 1.00 85.56 88 VAL A N 1
ATOM 691 C CA . VAL A 1 88 ? -0.987 4.046 -11.403 1.00 85.56 88 VAL A CA 1
ATOM 692 C C . VAL A 1 88 ? -0.036 5.213 -11.174 1.00 85.56 88 VAL A C 1
ATOM 694 O O . VAL A 1 88 ? 1.072 5.213 -11.716 1.00 85.56 88 VAL A O 1
ATOM 697 N N . SER A 1 89 ? -0.470 6.251 -10.452 1.00 84.75 89 SER A N 1
ATOM 698 C CA . SER A 1 89 ? 0.372 7.431 -10.219 1.00 84.75 89 SER A CA 1
ATOM 699 C C . SER A 1 89 ? -0.049 8.363 -9.081 1.00 84.75 89 SER A C 1
ATOM 701 O O . SER A 1 89 ? 0.759 9.206 -8.691 1.00 84.75 89 SER A O 1
ATOM 703 N N . GLY A 1 90 ? -1.313 8.339 -8.650 1.00 86.69 90 GLY A N 1
ATOM 704 C CA . GLY A 1 90 ? -1.889 9.288 -7.688 1.00 86.69 90 GLY A CA 1
ATOM 705 C C . GLY A 1 90 ? -1.990 10.747 -8.168 1.00 86.69 90 GLY A C 1
ATOM 706 O O . GLY A 1 90 ? -2.375 11.634 -7.398 1.00 86.69 90 GLY A O 1
ATOM 707 N N . ARG A 1 91 ? -1.630 11.049 -9.427 1.00 88.88 91 ARG A N 1
ATOM 708 C CA . ARG A 1 91 ? -1.556 12.427 -9.955 1.00 88.88 91 ARG A CA 1
ATOM 709 C C . ARG A 1 91 ? -2.923 13.056 -10.189 1.00 88.88 91 ARG A C 1
ATOM 711 O O . ARG A 1 91 ? -3.033 14.282 -10.179 1.00 88.88 91 ARG A O 1
ATOM 718 N N . GLN A 1 92 ? -3.937 12.248 -10.471 1.00 87.50 92 GLN A N 1
ATOM 719 C CA . GLN A 1 92 ? -5.296 12.710 -10.740 1.00 87.50 92 GLN A CA 1
ATOM 720 C C . GLN A 1 92 ? -6.196 12.630 -9.499 1.00 87.50 92 GLN A C 1
ATOM 722 O O . GLN A 1 92 ? -7.159 13.385 -9.415 1.00 87.50 92 GLN A O 1
ATOM 727 N N . GLY A 1 93 ? -5.887 11.760 -8.542 1.00 90.31 93 GLY A N 1
ATOM 728 C CA . GLY A 1 93 ? -6.573 11.625 -7.263 1.00 90.31 93 GLY A CA 1
ATOM 729 C C . GLY A 1 93 ? -5.882 12.439 -6.174 1.00 90.31 93 GLY A C 1
ATOM 730 O O . GLY A 1 93 ? -6.074 13.654 -6.083 1.00 90.31 93 GLY A O 1
ATOM 731 N N . ALA A 1 94 ? -5.065 11.769 -5.358 1.00 91.69 94 ALA A N 1
ATOM 732 C CA . ALA A 1 94 ? -4.472 12.322 -4.139 1.00 91.69 94 ALA A CA 1
ATOM 733 C C . ALA A 1 94 ? -3.758 13.668 -4.359 1.00 91.69 94 ALA A C 1
ATOM 735 O O . ALA A 1 94 ? -3.976 14.613 -3.598 1.00 91.69 94 ALA A O 1
ATOM 736 N N . PHE A 1 95 ? -2.979 13.814 -5.440 1.00 92.31 95 PHE A N 1
ATOM 737 C CA . PHE A 1 95 ? -2.272 15.067 -5.734 1.00 92.31 95 PHE A CA 1
ATOM 738 C C . PHE A 1 95 ? -3.227 16.251 -5.947 1.00 92.31 95 PHE A C 1
ATOM 740 O O . PHE A 1 95 ? -3.006 17.341 -5.416 1.00 92.31 95 PHE A O 1
ATOM 747 N N . LYS A 1 96 ? -4.310 16.049 -6.705 1.00 92.69 96 LYS A N 1
ATOM 748 C CA . LYS A 1 96 ? -5.304 17.099 -6.960 1.00 92.69 96 LYS A CA 1
ATOM 749 C C . LYS A 1 96 ? -6.132 17.420 -5.722 1.00 92.69 96 LYS A C 1
ATOM 751 O O . LYS A 1 96 ? -6.454 18.585 -5.505 1.00 92.69 96 LYS A O 1
ATOM 756 N N . ILE A 1 97 ? -6.450 16.416 -4.907 1.00 94.12 97 ILE A N 1
ATOM 757 C CA . ILE A 1 97 ? -7.140 16.615 -3.628 1.00 94.12 97 ILE A CA 1
ATOM 758 C C . ILE A 1 97 ? -6.277 17.472 -2.691 1.00 94.12 97 ILE A C 1
ATOM 760 O O . ILE A 1 97 ? -6.757 18.465 -2.140 1.00 94.12 97 ILE A O 1
ATOM 764 N N . ALA A 1 98 ? -4.989 17.144 -2.566 1.00 94.44 98 ALA A N 1
ATOM 765 C CA . ALA A 1 98 ? -4.050 17.919 -1.764 1.00 94.44 98 ALA A CA 1
ATOM 766 C C . ALA A 1 98 ? -3.920 19.368 -2.269 1.00 94.44 98 ALA A C 1
ATOM 768 O O . ALA A 1 98 ? -3.928 20.307 -1.467 1.00 94.44 98 ALA A O 1
ATOM 769 N N . ASP A 1 99 ? -3.849 19.568 -3.590 1.00 94.62 99 ASP A N 1
ATOM 770 C CA . ASP A 1 99 ? -3.814 20.906 -4.185 1.00 94.62 99 ASP A CA 1
ATOM 771 C C . ASP A 1 99 ? -5.110 21.688 -3.916 1.00 94.62 99 ASP A C 1
ATOM 773 O O . ASP A 1 99 ? -5.059 22.841 -3.487 1.00 94.62 99 ASP A O 1
ATOM 777 N N . TYR A 1 100 ? -6.274 21.048 -4.051 1.00 94.00 100 TYR A N 1
ATOM 778 C CA . TYR A 1 100 ? -7.565 21.644 -3.702 1.00 94.00 100 TYR A CA 1
ATOM 779 C C . TYR A 1 100 ? -7.607 22.104 -2.237 1.00 94.00 100 TYR A C 1
ATOM 781 O O . TYR A 1 100 ? -7.949 23.258 -1.956 1.00 94.00 100 TYR A O 1
ATOM 789 N N . PHE A 1 101 ? -7.202 21.250 -1.293 1.00 95.19 101 PHE A N 1
ATOM 790 C CA . PHE A 1 101 ? -7.149 21.617 0.125 1.00 95.19 101 PHE A CA 1
ATOM 791 C C . PHE A 1 101 ? -6.198 22.784 0.388 1.00 95.19 101 PHE A C 1
ATOM 793 O O . PHE A 1 101 ? -6.531 23.706 1.142 1.00 95.19 101 PHE A O 1
ATOM 800 N N . LYS A 1 102 ? -5.044 22.799 -0.284 1.00 95.50 102 LYS A N 1
ATOM 801 C CA . LYS A 1 102 ? -4.082 23.897 -0.197 1.00 95.50 102 LYS A CA 1
ATOM 802 C C . LYS A 1 102 ? -4.667 25.209 -0.721 1.00 95.50 102 LYS A C 1
ATOM 804 O O . LYS A 1 102 ? -4.525 26.229 -0.045 1.00 95.50 102 LYS A O 1
ATOM 809 N N . GLN A 1 103 ? -5.345 25.190 -1.869 1.00 95.88 103 GLN A N 1
ATOM 810 C CA . GLN A 1 103 ? -6.012 26.364 -2.450 1.00 95.88 103 GLN A CA 1
ATOM 811 C C . GLN A 1 103 ? -7.127 26.906 -1.547 1.00 95.88 103 GLN A C 1
ATOM 813 O O . GLN A 1 103 ? -7.334 28.116 -1.477 1.00 95.88 103 GLN A O 1
ATOM 818 N N . LYS A 1 104 ? -7.818 26.027 -0.812 1.00 94.75 104 LYS A N 1
ATOM 819 C CA . LYS A 1 104 ? -8.828 26.404 0.189 1.00 94.75 104 LYS A CA 1
ATOM 820 C C . LYS A 1 104 ? -8.239 26.896 1.514 1.00 94.75 104 LYS A C 1
ATOM 822 O O . LYS A 1 104 ? -8.995 27.304 2.388 1.00 94.75 104 LYS A O 1
ATOM 827 N N . GLY A 1 105 ? -6.916 26.868 1.677 1.00 96.44 105 GLY A N 1
ATOM 828 C CA . GLY A 1 105 ? -6.257 27.258 2.922 1.00 96.44 105 GLY A CA 1
ATOM 829 C C . GLY A 1 105 ? -6.473 26.269 4.070 1.00 96.44 105 GLY A C 1
ATOM 830 O O . GLY A 1 105 ? -6.195 26.615 5.216 1.00 96.44 105 GLY A O 1
ATOM 831 N N . LEU A 1 106 ? -6.931 25.046 3.782 1.00 94.62 106 LEU A N 1
ATOM 832 C CA . LEU A 1 106 ? -7.165 24.024 4.798 1.00 94.62 106 LEU A CA 1
ATOM 833 C C . LEU A 1 106 ? -5.836 23.499 5.357 1.00 94.62 106 LEU A C 1
ATOM 835 O O . LEU A 1 106 ? -4.798 23.476 4.678 1.00 94.62 106 LEU A O 1
ATOM 839 N N . ARG A 1 107 ? -5.861 23.112 6.632 1.00 94.38 107 ARG A N 1
ATOM 840 C CA . ARG A 1 107 ? -4.734 22.528 7.364 1.00 94.38 107 ARG A CA 1
ATOM 841 C C . ARG A 1 107 ? -5.259 21.375 8.200 1.00 94.38 107 ARG A C 1
ATOM 843 O O . ARG A 1 107 ? -6.274 21.522 8.871 1.00 94.38 107 ARG A O 1
ATOM 850 N N . PHE A 1 108 ? -4.543 20.262 8.170 1.00 94.56 108 PHE A N 1
ATOM 851 C CA . PHE A 1 108 ? -4.923 19.049 8.877 1.00 94.56 108 PHE A CA 1
ATOM 852 C C . PHE A 1 108 ? -3.909 18.769 9.978 1.00 94.56 108 PHE A C 1
ATOM 854 O O . PHE A 1 108 ? -2.706 18.921 9.768 1.00 94.56 108 PHE A O 1
ATOM 861 N N . SER A 1 109 ? -4.395 18.377 11.155 1.00 95.25 109 SER A N 1
ATOM 862 C CA . SER A 1 109 ? -3.529 17.940 12.256 1.00 95.25 109 SER A CA 1
ATOM 863 C C . SER A 1 109 ? -2.945 16.548 12.016 1.00 95.25 109 SER A C 1
ATOM 865 O O . SER A 1 109 ? -1.892 16.237 12.560 1.00 95.25 109 SER A O 1
ATOM 867 N N . ALA A 1 110 ? -3.634 15.725 11.225 1.00 93.25 110 ALA A N 1
ATOM 868 C CA . ALA A 1 110 ? -3.224 14.382 10.851 1.00 93.25 110 ALA A CA 1
ATOM 869 C C . ALA A 1 110 ? -3.814 14.025 9.481 1.00 93.25 110 ALA A C 1
ATOM 871 O O . ALA A 1 110 ? -4.865 14.545 9.100 1.00 93.25 110 ALA A O 1
ATOM 872 N N . VAL A 1 111 ? -3.128 13.138 8.765 1.00 92.62 111 VAL A N 1
ATOM 873 C CA . VAL A 1 111 ? -3.599 12.498 7.535 1.00 92.62 111 VAL A CA 1
ATOM 874 C C . VAL A 1 111 ? -3.410 11.001 7.732 1.00 92.62 111 VAL A C 1
ATOM 876 O O . VAL A 1 111 ? -2.340 10.578 8.165 1.00 92.62 111 VAL A O 1
ATOM 879 N N . TYR A 1 112 ? -4.457 10.233 7.455 1.00 91.06 112 TYR A N 1
ATOM 880 C CA . TYR A 1 112 ? -4.446 8.777 7.512 1.00 91.06 112 TYR A CA 1
ATOM 881 C C . TYR A 1 112 ? -4.724 8.265 6.103 1.00 91.06 112 TYR A C 1
ATOM 883 O O . TYR A 1 112 ? -5.689 8.712 5.483 1.00 91.06 112 TYR A O 1
ATOM 891 N N . ASP A 1 113 ? -3.866 7.379 5.613 1.00 88.44 113 ASP A N 1
ATOM 892 C CA . ASP A 1 113 ? -3.970 6.768 4.287 1.00 88.44 113 ASP A CA 1
ATOM 893 C C . ASP A 1 113 ? -3.997 5.237 4.415 1.00 88.44 113 ASP A C 1
ATOM 895 O O . ASP A 1 113 ? -4.121 4.717 5.533 1.00 88.44 113 ASP A O 1
ATOM 899 N N . GLU A 1 114 ? -3.906 4.521 3.293 1.00 80.44 114 GLU A N 1
ATOM 900 C CA . GLU A 1 114 ? -3.712 3.075 3.269 1.00 80.44 114 GLU A CA 1
ATOM 901 C C . GLU A 1 114 ? -2.588 2.665 4.238 1.00 80.44 114 GLU A C 1
ATOM 903 O O . GLU A 1 114 ? -1.417 3.013 4.098 1.00 80.44 114 GLU A O 1
ATOM 908 N N . GLY A 1 115 ? -2.993 1.984 5.310 1.00 76.44 115 GLY A N 1
ATOM 909 C CA . GLY A 1 115 ? -2.100 1.524 6.360 1.00 76.44 115 GLY A CA 1
ATOM 910 C C . GLY A 1 115 ? -1.531 0.141 6.063 1.00 76.44 115 GLY A C 1
ATOM 911 O O . GLY A 1 115 ? -1.532 -0.353 4.940 1.00 76.44 115 GLY A O 1
ATOM 912 N N . GLY A 1 116 ? -1.058 -0.528 7.113 1.00 79.69 116 GLY A N 1
ATOM 913 C CA . GLY A 1 116 ? -0.748 -1.947 7.024 1.00 79.69 116 GLY A CA 1
ATOM 914 C C . GLY A 1 116 ? -1.994 -2.818 7.188 1.00 79.69 116 GLY A C 1
ATOM 915 O O . GLY A 1 116 ? -3.090 -2.363 7.506 1.00 79.69 116 GLY A O 1
ATOM 916 N N . ILE A 1 117 ? -1.803 -4.118 6.993 1.00 84.44 117 ILE A N 1
ATOM 917 C CA . ILE A 1 117 ? -2.838 -5.130 7.208 1.00 84.44 117 ILE A CA 1
ATOM 918 C C . ILE A 1 117 ? -2.799 -5.665 8.642 1.00 84.44 117 ILE A C 1
ATOM 920 O O . ILE A 1 117 ? -1.770 -5.609 9.321 1.00 84.44 117 ILE A O 1
ATOM 924 N N . ILE A 1 118 ? -3.900 -6.285 9.069 1.00 88.69 118 ILE A N 1
ATOM 925 C CA . ILE A 1 118 ? -3.859 -7.245 10.174 1.00 88.69 118 ILE A CA 1
ATOM 926 C C . ILE A 1 118 ? -3.339 -8.562 9.599 1.00 88.69 118 ILE A C 1
ATOM 928 O O . ILE A 1 118 ? -4.056 -9.296 8.914 1.00 88.69 118 ILE A O 1
ATOM 932 N N . ALA A 1 119 ? -2.061 -8.833 9.831 1.00 88.69 119 ALA A N 1
ATOM 933 C CA . ALA A 1 119 ? -1.406 -10.043 9.378 1.00 88.69 119 ALA A CA 1
ATOM 934 C C . ALA A 1 119 ? -1.843 -11.237 10.237 1.00 88.69 119 ALA A C 1
ATOM 936 O O . ALA A 1 119 ? -1.889 -11.165 11.465 1.00 88.69 119 ALA A O 1
ATOM 937 N N . ALA A 1 120 ? -2.142 -12.357 9.581 1.00 89.56 120 ALA A N 1
ATOM 938 C CA . ALA A 1 120 ? -2.422 -13.611 10.270 1.00 89.56 120 ALA A CA 1
ATOM 939 C C . ALA A 1 120 ? -1.164 -14.131 11.003 1.00 89.56 120 ALA A C 1
ATOM 941 O O . ALA A 1 120 ? -0.048 -13.830 10.553 1.00 89.56 120 ALA A O 1
ATOM 942 N N . PRO A 1 121 ? -1.323 -14.959 12.053 1.00 89.44 121 PRO A N 1
ATOM 943 C CA . PRO A 1 121 ? -0.227 -15.671 12.710 1.00 89.44 121 PRO A CA 1
ATOM 944 C C . PRO A 1 121 ? 0.816 -16.226 11.735 1.00 89.44 121 PRO A C 1
ATOM 946 O O . PRO A 1 121 ? 0.476 -16.905 10.763 1.00 89.44 121 PRO A O 1
ATOM 949 N N . GLY A 1 122 ? 2.085 -15.893 11.961 1.00 85.31 122 GLY A N 1
ATOM 950 C CA . GLY A 1 122 ? 3.229 -16.358 11.177 1.00 85.31 122 GLY A CA 1
ATOM 951 C C . GLY A 1 122 ? 3.340 -15.791 9.756 1.00 85.31 122 GLY A C 1
ATOM 952 O O . GLY A 1 122 ? 4.281 -16.136 9.042 1.00 85.31 122 GLY A O 1
ATOM 953 N N . SER A 1 123 ? 2.405 -14.945 9.304 1.00 83.62 123 SER A N 1
ATOM 954 C CA . SER A 1 123 ? 2.363 -14.499 7.900 1.00 83.62 123 SER A CA 1
ATOM 955 C C . SER A 1 123 ? 3.284 -13.313 7.592 1.00 83.62 123 SER A C 1
ATOM 957 O O . SER A 1 123 ? 3.922 -13.301 6.536 1.00 83.62 123 SER A O 1
ATOM 959 N N . ALA A 1 124 ? 3.380 -12.346 8.510 1.00 81.81 124 ALA A N 1
ATOM 960 C CA . ALA A 1 124 ? 4.298 -11.209 8.407 1.00 81.81 124 ALA A CA 1
ATO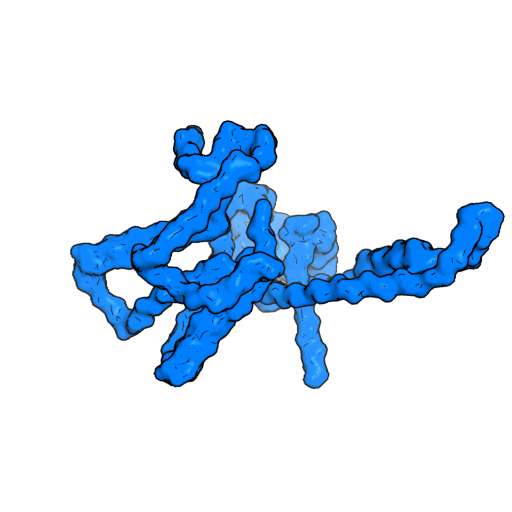M 961 C C . ALA A 1 124 ? 5.687 -11.551 8.965 1.00 81.81 124 ALA A C 1
ATOM 963 O O . ALA A 1 124 ? 6.699 -11.327 8.302 1.00 81.81 124 ALA A O 1
ATOM 964 N N . ILE A 1 125 ? 5.727 -12.139 10.163 1.00 81.12 125 ILE A N 1
ATOM 965 C CA . ILE A 1 125 ? 6.942 -12.616 10.823 1.00 81.12 125 ILE A CA 1
ATOM 966 C C . ILE A 1 125 ? 6.683 -14.042 11.294 1.00 81.12 125 ILE A C 1
ATOM 968 O O . ILE A 1 125 ? 5.816 -14.269 12.130 1.00 81.12 125 ILE A O 1
ATOM 972 N N . GLU A 1 126 ? 7.458 -14.997 10.779 1.00 82.75 126 GLU A N 1
ATOM 973 C CA . GLU A 1 126 ? 7.270 -16.430 11.047 1.00 82.75 126 GLU A CA 1
ATOM 974 C C . GLU A 1 126 ? 7.334 -16.773 12.544 1.00 82.75 126 GLU A C 1
ATOM 976 O O . GLU A 1 126 ? 6.614 -17.649 13.011 1.00 82.75 126 GLU A O 1
ATOM 981 N N . SER A 1 127 ? 8.147 -16.061 13.327 1.00 81.50 127 SER A N 1
ATOM 982 C CA . SER A 1 127 ? 8.268 -16.301 14.769 1.00 81.50 127 SER A CA 1
ATOM 983 C C . SER A 1 127 ? 7.103 -15.766 15.604 1.00 81.50 127 SER A C 1
ATOM 985 O O . SER A 1 127 ? 7.027 -16.119 16.774 1.00 81.50 127 SER A O 1
ATOM 987 N N . ILE A 1 128 ? 6.230 -14.921 15.045 1.00 85.00 128 ILE A N 1
ATOM 988 C CA . ILE A 1 128 ? 5.104 -14.316 15.770 1.00 85.00 128 ILE A CA 1
ATOM 989 C C . ILE A 1 128 ? 3.838 -15.086 15.410 1.00 85.00 128 ILE A C 1
ATOM 991 O O . ILE A 1 128 ? 3.398 -15.062 14.262 1.00 85.00 128 ILE A O 1
ATOM 995 N N . GLN A 1 129 ? 3.262 -15.784 16.386 1.00 88.25 129 GLN A N 1
ATOM 996 C CA . GLN A 1 129 ? 2.090 -16.649 16.192 1.00 88.25 129 GLN A CA 1
ATOM 997 C C . GLN A 1 129 ? 0.768 -15.988 16.609 1.00 88.25 129 GLN A C 1
ATOM 999 O O . GLN A 1 129 ? -0.277 -16.632 16.589 1.00 88.25 129 GLN A O 1
ATOM 1004 N N . GLU A 1 130 ? 0.800 -14.694 16.910 1.00 88.31 130 GLU A N 1
ATOM 1005 C CA . GLU A 1 130 ? -0.380 -13.876 17.180 1.00 88.31 130 GLU A CA 1
ATOM 1006 C C . GLU A 1 130 ? -0.722 -12.985 15.970 1.00 88.31 130 GLU A C 1
ATOM 1008 O O . GLU A 1 130 ? 0.151 -12.707 15.136 1.00 88.31 130 GLU A O 1
ATOM 1013 N N . PRO A 1 131 ? -1.984 -12.537 15.821 1.00 90.12 131 PRO A N 1
ATOM 1014 C CA . PRO A 1 131 ? -2.348 -11.547 14.812 1.00 90.12 131 PRO A CA 1
ATOM 1015 C C . PRO A 1 131 ? -1.569 -10.242 15.007 1.00 90.12 131 PRO A C 1
ATOM 1017 O O . PRO A 1 131 ? -1.531 -9.696 16.108 1.00 90.12 131 PRO A O 1
ATOM 1020 N N . LEU A 1 132 ? -0.997 -9.708 13.927 1.00 89.25 132 LEU A N 1
ATOM 1021 C CA . LEU A 1 132 ? -0.171 -8.501 13.983 1.00 89.25 132 LEU A CA 1
ATOM 1022 C C . LEU A 1 132 ? -0.827 -7.356 13.210 1.00 89.25 132 LEU A C 1
ATOM 1024 O O . LEU A 1 132 ? -0.961 -7.426 11.990 1.00 89.25 132 LEU A O 1
ATOM 1028 N N . ALA A 1 133 ? -1.205 -6.289 13.913 1.00 90.12 133 ALA A N 1
ATOM 1029 C CA . ALA A 1 133 ? -1.668 -5.053 13.292 1.00 90.12 133 ALA A CA 1
ATOM 1030 C C . ALA A 1 133 ? -0.463 -4.208 12.858 1.00 90.12 133 ALA A C 1
ATOM 1032 O O . ALA A 1 133 ? 0.284 -3.697 13.692 1.00 90.12 133 ALA A O 1
ATOM 1033 N N . LEU A 1 134 ? -0.260 -4.072 11.549 1.00 88.06 134 LEU A N 1
ATOM 1034 C CA . LEU A 1 134 ? 0.836 -3.281 10.997 1.00 88.06 134 LEU A CA 1
ATOM 1035 C C . LEU A 1 134 ? 0.391 -1.832 10.786 1.00 88.06 134 LEU A C 1
ATOM 1037 O O . LEU A 1 134 ? -0.595 -1.571 10.102 1.00 88.06 134 LEU A O 1
ATOM 1041 N N . VAL A 1 135 ? 1.146 -0.884 11.340 1.00 89.06 135 VAL A N 1
ATOM 1042 C CA . VAL A 1 135 ? 0.889 0.553 11.180 1.00 89.06 135 VAL A CA 1
ATOM 1043 C C . VAL A 1 135 ? 2.016 1.171 10.363 1.00 89.06 135 VAL A C 1
ATOM 1045 O O . VAL A 1 135 ? 3.164 1.222 10.805 1.00 89.06 135 VAL A O 1
ATOM 1048 N N . GLY A 1 136 ? 1.687 1.638 9.158 1.00 88.44 136 GLY A N 1
ATOM 1049 C CA . GLY A 1 136 ? 2.614 2.383 8.313 1.00 88.44 136 GLY A CA 1
ATOM 1050 C C . GLY A 1 136 ? 2.819 3.792 8.862 1.00 88.44 136 GLY A C 1
ATOM 1051 O O . GLY A 1 136 ? 1.880 4.578 8.921 1.00 88.44 136 GLY A O 1
ATOM 1052 N N . VAL A 1 137 ? 4.047 4.116 9.271 1.00 88.94 137 VAL A N 1
ATOM 1053 C CA . VAL A 1 137 ? 4.437 5.472 9.723 1.00 88.94 137 VAL A CA 1
ATOM 1054 C C . VAL A 1 137 ? 5.311 6.204 8.702 1.00 88.94 137 VAL A C 1
ATOM 1056 O O . VAL A 1 137 ? 5.791 7.309 8.947 1.00 88.94 137 VAL A O 1
ATOM 1059 N N . GLY A 1 138 ? 5.549 5.568 7.559 1.00 85.81 138 GLY A N 1
ATOM 1060 C CA . GLY A 1 138 ? 6.332 6.100 6.461 1.00 85.81 138 GLY A CA 1
ATOM 1061 C C . GLY A 1 138 ? 6.348 5.129 5.290 1.00 85.81 138 GLY A C 1
ATOM 1062 O O . GLY A 1 138 ? 6.149 3.926 5.455 1.00 85.81 138 GLY A O 1
ATOM 1063 N N . GLU A 1 139 ? 6.627 5.671 4.114 1.00 83.25 139 GLU A N 1
ATOM 1064 C CA . GLU A 1 139 ? 6.673 4.930 2.861 1.00 83.25 139 GLU A CA 1
ATOM 1065 C C . GLU A 1 139 ? 8.039 5.069 2.203 1.00 83.25 139 GLU A C 1
ATOM 1067 O O . GLU A 1 139 ? 8.768 6.049 2.397 1.00 83.25 139 GLU A O 1
ATOM 1072 N N . LYS A 1 140 ? 8.390 4.079 1.383 1.00 82.81 140 LYS A N 1
ATOM 1073 C CA . LYS A 1 140 ? 9.578 4.182 0.543 1.00 82.81 140 LYS A CA 1
ATOM 1074 C C . LYS A 1 140 ? 9.284 5.085 -0.647 1.00 82.81 140 LYS A C 1
ATOM 1076 O O . LYS A 1 140 ? 8.286 4.915 -1.339 1.00 82.81 140 LYS A O 1
ATOM 1081 N N . GLY A 1 141 ? 10.227 5.965 -0.964 1.00 82.50 141 GLY A N 1
ATOM 1082 C CA . GLY A 1 141 ? 10.259 6.576 -2.287 1.00 82.50 141 GLY A CA 1
ATOM 1083 C C . GLY A 1 141 ? 10.570 5.525 -3.354 1.00 82.50 141 GLY A C 1
ATOM 1084 O O . GLY A 1 141 ? 11.354 4.605 -3.120 1.00 82.50 141 GLY A O 1
ATOM 1085 N N . PHE A 1 142 ? 10.000 5.686 -4.545 1.00 83.31 142 PHE A N 1
ATOM 1086 C CA . PHE A 1 142 ? 10.359 4.884 -5.710 1.00 83.31 142 PHE A CA 1
ATOM 1087 C C . PHE A 1 142 ? 10.808 5.780 -6.865 1.00 83.31 142 PHE A C 1
ATOM 1089 O O . PHE A 1 142 ? 10.394 6.932 -6.999 1.00 83.31 142 PHE A O 1
ATOM 1096 N N . LEU A 1 143 ? 11.673 5.234 -7.718 1.00 83.69 143 LEU A N 1
ATOM 1097 C CA . LEU A 1 143 ? 12.135 5.890 -8.933 1.00 83.69 143 LEU A CA 1
ATOM 1098 C C . LEU A 1 143 ? 12.117 4.886 -10.079 1.00 83.69 143 LEU A C 1
ATOM 1100 O O . LEU A 1 143 ? 12.861 3.909 -10.083 1.00 83.69 143 LEU A O 1
ATOM 1104 N N . THR A 1 144 ? 11.294 5.156 -11.087 1.00 85.69 144 THR A N 1
ATOM 1105 C CA . THR A 1 144 ? 11.278 4.371 -12.321 1.00 85.69 144 THR A CA 1
ATOM 1106 C C . THR A 1 144 ? 12.153 5.043 -13.373 1.00 85.69 144 THR A C 1
ATOM 1108 O O . THR A 1 144 ? 11.878 6.164 -13.801 1.00 85.69 144 THR A O 1
ATOM 1111 N N . LEU A 1 145 ? 13.198 4.346 -13.825 1.00 86.00 145 LEU A N 1
ATOM 1112 C CA . LEU A 1 145 ? 14.102 4.814 -14.878 1.00 86.00 145 LEU A CA 1
ATOM 1113 C C . LEU A 1 145 ? 13.826 4.089 -16.198 1.00 86.00 145 LEU A C 1
ATOM 1115 O O . LEU A 1 145 ? 13.684 2.870 -16.237 1.00 86.00 145 LEU A O 1
ATOM 1119 N N . ARG A 1 146 ? 13.810 4.838 -17.307 1.00 91.62 146 ARG A N 1
ATOM 1120 C CA . ARG A 1 146 ? 13.782 4.276 -18.665 1.00 91.62 146 ARG A CA 1
ATOM 1121 C C . ARG A 1 146 ? 15.160 4.414 -19.299 1.00 91.62 146 ARG A C 1
ATOM 1123 O O . ARG A 1 146 ? 15.551 5.504 -19.708 1.00 91.62 146 ARG A O 1
ATOM 1130 N N . LEU A 1 147 ? 15.871 3.298 -19.426 1.00 90.62 147 LEU A N 1
ATOM 1131 C CA . LEU A 1 147 ? 17.186 3.242 -20.061 1.00 90.62 147 LEU A CA 1
ATOM 1132 C C . LEU A 1 147 ? 17.038 2.829 -21.530 1.00 90.62 147 LEU A C 1
ATOM 1134 O O . LEU A 1 147 ? 16.377 1.843 -21.839 1.00 90.62 147 LEU A O 1
ATOM 1138 N N . THR A 1 148 ? 17.636 3.587 -22.451 1.00 93.38 148 THR A N 1
ATOM 1139 C CA . THR A 1 148 ? 17.665 3.249 -23.885 1.00 93.38 148 THR A CA 1
ATOM 1140 C C . THR A 1 148 ? 19.108 3.095 -24.336 1.00 93.38 148 THR A C 1
ATOM 1142 O O . THR A 1 148 ? 19.842 4.078 -24.410 1.00 93.38 148 THR A O 1
ATOM 1145 N N . ILE A 1 149 ? 19.504 1.865 -24.662 1.00 90.81 149 ILE A N 1
ATOM 1146 C CA . ILE A 1 149 ? 20.852 1.547 -25.130 1.00 90.81 149 ILE A CA 1
ATOM 1147 C C . ILE A 1 149 ? 20.832 1.472 -26.656 1.00 90.81 149 ILE A C 1
ATOM 1149 O O . ILE A 1 149 ? 20.151 0.629 -27.240 1.00 90.81 149 ILE A O 1
ATOM 1153 N N . LYS A 1 150 ? 21.590 2.350 -27.314 1.00 88.62 150 LYS A N 1
ATOM 1154 C CA . LYS A 1 150 ? 21.739 2.359 -28.773 1.00 88.62 150 LYS A CA 1
ATOM 1155 C C . LYS A 1 150 ? 23.088 1.755 -29.144 1.00 88.62 150 LYS A C 1
ATOM 1157 O O . LYS A 1 150 ? 24.112 2.165 -28.611 1.00 88.62 150 LYS A O 1
ATOM 1162 N N . GLY A 1 151 ? 23.078 0.789 -30.054 1.00 84.00 151 GLY A N 1
ATOM 1163 C CA . GLY A 1 151 ? 24.275 0.157 -30.606 1.00 84.00 151 GLY A CA 1
ATOM 1164 C C . GLY A 1 151 ? 24.214 0.136 -32.128 1.00 84.00 151 GLY A C 1
ATOM 1165 O O . GLY A 1 151 ? 23.152 0.352 -32.711 1.00 84.00 151 GLY A O 1
ATOM 1166 N N . MET A 1 152 ? 25.352 -0.117 -32.773 1.00 78.56 152 MET A N 1
ATOM 1167 C CA . MET A 1 152 ? 25.387 -0.298 -34.224 1.00 78.56 152 MET A CA 1
ATOM 1168 C C . MET A 1 152 ? 24.741 -1.635 -34.604 1.00 78.56 152 MET A C 1
ATOM 1170 O O . MET A 1 152 ? 25.011 -2.659 -33.976 1.00 78.56 152 MET A O 1
ATOM 1174 N N . GLY A 1 153 ? 23.892 -1.624 -35.633 1.00 70.50 153 GLY A N 1
ATOM 1175 C CA . GLY A 1 153 ? 23.409 -2.851 -36.265 1.00 70.50 153 GLY A CA 1
ATOM 1176 C C . GLY A 1 153 ? 24.534 -3.545 -37.038 1.00 70.50 153 GLY A C 1
ATOM 1177 O O . GLY A 1 153 ? 25.439 -2.884 -37.544 1.00 70.50 153 GLY A O 1
ATOM 1178 N N . GLY A 1 154 ? 24.484 -4.873 -37.137 1.00 70.56 154 GLY A N 1
ATOM 1179 C CA . GLY A 1 154 ? 25.471 -5.671 -37.864 1.00 70.56 154 GLY A CA 1
ATOM 1180 C C . GLY A 1 154 ? 24.891 -7.007 -38.318 1.00 70.56 154 GLY A C 1
ATOM 1181 O O . GLY A 1 154 ? 23.881 -7.465 -37.784 1.00 70.56 154 GLY A O 1
ATOM 1182 N N . HIS A 1 155 ? 25.519 -7.629 -39.317 1.00 74.69 155 HIS A N 1
ATOM 1183 C CA . HIS A 1 155 ? 25.158 -8.978 -39.751 1.00 74.69 155 HIS A CA 1
ATOM 1184 C C . HIS A 1 155 ? 25.487 -9.960 -38.618 1.00 74.69 155 HIS A C 1
ATOM 1186 O O . HIS A 1 155 ? 26.588 -9.901 -38.074 1.00 74.69 155 HIS A O 1
ATOM 1192 N N . SER A 1 156 ? 24.586 -10.881 -38.258 1.00 73.62 156 SER A N 1
ATOM 1193 C CA . SER A 1 156 ? 24.804 -11.796 -37.118 1.00 73.62 156 SER A CA 1
ATOM 1194 C C . SER A 1 156 ? 26.063 -12.668 -37.251 1.00 73.62 156 SER A C 1
ATOM 1196 O O . SER A 1 156 ? 26.566 -13.169 -36.254 1.00 73.62 156 SER A O 1
ATOM 1198 N N . SER A 1 157 ? 26.596 -12.819 -38.468 1.00 77.94 157 SER A N 1
ATOM 1199 C CA . SER A 1 157 ? 27.853 -13.522 -38.761 1.00 77.94 157 SER A CA 1
ATOM 1200 C C . SER A 1 157 ? 29.122 -12.674 -38.575 1.00 77.94 157 SER A C 1
ATOM 1202 O O . SER A 1 157 ? 30.219 -13.215 -38.656 1.00 77.94 157 SER A O 1
ATOM 1204 N N . MET A 1 158 ? 28.996 -11.363 -38.354 1.00 76.00 158 MET A N 1
ATOM 1205 C CA . MET A 1 158 ? 30.094 -10.429 -38.068 1.00 76.00 158 MET A CA 1
ATOM 1206 C C . MET A 1 158 ? 29.691 -9.501 -36.910 1.00 76.00 158 MET A C 1
ATOM 1208 O O . MET A 1 158 ? 29.472 -8.303 -37.116 1.00 76.00 158 MET A O 1
ATOM 1212 N N . PRO A 1 159 ? 29.516 -10.043 -35.693 1.00 73.12 159 PRO A N 1
ATOM 1213 C CA . PRO A 1 159 ? 29.078 -9.244 -34.561 1.00 73.12 159 PRO A CA 1
ATOM 1214 C C . PRO A 1 159 ? 30.153 -8.219 -34.154 1.00 73.12 159 PRO A C 1
ATOM 1216 O O . PRO A 1 159 ? 31.349 -8.518 -34.219 1.00 73.12 159 PRO A O 1
ATOM 1219 N N . PRO A 1 160 ? 29.756 -7.015 -33.703 1.00 76.75 160 PRO A N 1
ATOM 1220 C CA . PRO A 1 160 ? 30.683 -6.089 -33.060 1.00 76.75 160 PRO A CA 1
ATOM 1221 C C . PRO A 1 160 ? 31.201 -6.680 -31.740 1.00 76.75 160 PRO A C 1
ATOM 1223 O O . PRO A 1 160 ? 30.561 -7.546 -31.145 1.00 76.75 160 PRO A O 1
ATOM 1226 N N . SER A 1 161 ? 32.329 -6.165 -31.240 1.00 78.62 161 SER A N 1
ATOM 1227 C CA . SER A 1 161 ? 32.943 -6.632 -29.986 1.00 78.62 161 SER A CA 1
ATOM 1228 C C . SER A 1 161 ? 32.010 -6.536 -28.772 1.00 78.62 161 SER A C 1
ATOM 1230 O O . SER A 1 161 ? 32.060 -7.399 -27.900 1.00 78.62 161 SER A O 1
ATOM 1232 N N . LYS A 1 162 ? 31.134 -5.522 -28.727 1.00 83.38 162 LYS A N 1
ATOM 1233 C CA . LYS A 1 162 ? 30.005 -5.429 -27.789 1.00 83.38 162 LYS A CA 1
ATOM 1234 C C . LYS A 1 162 ? 28.770 -4.869 -28.488 1.00 83.38 162 LYS A C 1
ATOM 1236 O O . LYS A 1 162 ? 28.812 -3.791 -29.080 1.00 83.38 162 LYS A O 1
ATOM 1241 N N . SER A 1 163 ? 27.660 -5.597 -28.410 1.00 88.38 163 SER A N 1
ATOM 1242 C CA . SER A 1 163 ? 26.358 -5.134 -28.897 1.00 88.38 163 SER A CA 1
ATOM 1243 C C . SER A 1 163 ? 25.623 -4.325 -27.824 1.00 88.38 163 SER A C 1
ATOM 1245 O O . SER A 1 163 ? 25.963 -4.380 -26.641 1.00 88.38 163 SER A O 1
ATOM 1247 N N . SER A 1 164 ? 24.571 -3.599 -28.212 1.00 90.56 164 SER A N 1
ATOM 1248 C CA . SER A 1 164 ? 23.686 -2.912 -27.257 1.00 90.56 164 SER A CA 1
ATOM 1249 C C . SER A 1 164 ? 23.075 -3.861 -26.223 1.00 90.56 164 SER A C 1
ATOM 1251 O O . SER A 1 164 ? 22.867 -3.452 -25.085 1.00 90.56 164 SER A O 1
ATOM 1253 N N . LEU A 1 165 ? 22.831 -5.123 -26.593 1.00 90.00 165 LEU A N 1
ATOM 1254 C CA . LEU A 1 165 ? 22.334 -6.145 -25.673 1.00 90.00 165 LEU A CA 1
ATOM 1255 C C . LEU A 1 165 ? 23.362 -6.475 -24.585 1.00 90.00 165 LEU A C 1
ATOM 1257 O O . LEU A 1 165 ? 22.997 -6.554 -23.417 1.00 90.00 165 LEU A O 1
ATOM 1261 N N . VAL A 1 166 ? 24.641 -6.613 -24.952 1.00 91.12 166 VAL A N 1
ATOM 1262 C CA . VAL A 1 166 ? 25.723 -6.868 -23.984 1.00 91.12 166 VAL A CA 1
ATOM 1263 C C . VAL A 1 166 ? 25.864 -5.689 -23.020 1.00 91.12 166 VAL A C 1
ATOM 1265 O O . VAL A 1 166 ? 25.912 -5.892 -21.813 1.00 91.12 166 VAL A O 1
ATOM 1268 N N . TYR A 1 167 ? 25.829 -4.451 -23.524 1.00 91.94 167 TYR A N 1
ATOM 1269 C CA . TYR A 1 167 ? 25.839 -3.266 -22.660 1.00 91.94 167 TYR A CA 1
ATOM 1270 C C . TYR A 1 167 ? 24.629 -3.202 -21.720 1.00 91.94 167 TYR A C 1
ATOM 1272 O O . TYR A 1 167 ? 24.782 -2.838 -20.558 1.00 91.94 167 TYR A O 1
ATOM 1280 N N . ALA A 1 168 ? 23.433 -3.552 -22.200 1.00 92.94 168 ALA A N 1
ATOM 1281 C CA . ALA A 1 168 ? 22.243 -3.600 -21.357 1.00 92.94 168 ALA A CA 1
ATOM 1282 C C . ALA A 1 168 ? 22.390 -4.642 -20.236 1.00 92.94 168 ALA A C 1
ATOM 1284 O O . ALA A 1 168 ? 22.075 -4.337 -19.089 1.00 92.94 168 ALA A O 1
ATOM 1285 N N . ALA A 1 169 ? 22.917 -5.830 -20.551 1.00 94.00 169 ALA A N 1
ATOM 1286 C CA . ALA A 1 169 ? 23.177 -6.875 -19.565 1.00 94.00 169 ALA A CA 1
ATOM 1287 C C . ALA A 1 169 ? 24.189 -6.422 -18.500 1.00 94.00 169 ALA A C 1
ATOM 1289 O O . ALA A 1 169 ? 23.904 -6.543 -17.314 1.00 94.00 169 ALA A O 1
ATOM 1290 N N . GLU A 1 170 ? 25.307 -5.810 -18.904 1.00 94.00 170 GLU A N 1
ATOM 1291 C CA . GLU A 1 170 ? 26.314 -5.277 -17.970 1.00 94.00 170 GLU A CA 1
ATOM 1292 C C . GLU A 1 170 ? 25.749 -4.173 -17.061 1.00 94.00 170 GLU A C 1
ATOM 1294 O O . GLU A 1 170 ? 26.128 -4.065 -15.897 1.00 94.00 170 GLU A O 1
ATOM 1299 N N . ILE A 1 171 ? 24.844 -3.330 -17.573 1.00 93.38 171 ILE A N 1
ATOM 1300 C CA . ILE A 1 171 ? 24.173 -2.308 -16.757 1.00 93.38 171 ILE A CA 1
ATOM 1301 C C . ILE A 1 171 ? 23.244 -2.966 -15.732 1.00 93.38 171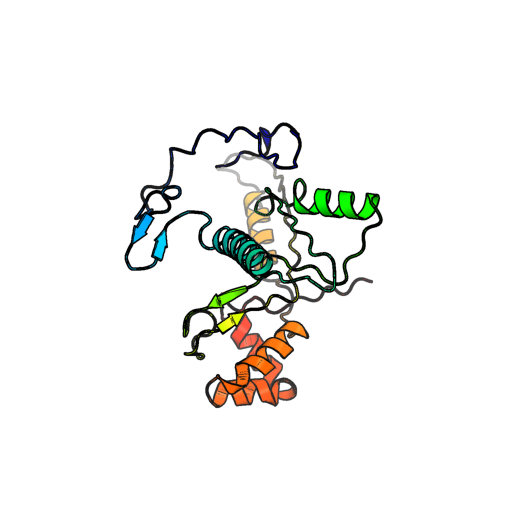 ILE A C 1
ATOM 1303 O O . ILE A 1 171 ? 23.249 -2.558 -14.574 1.00 93.38 171 ILE A O 1
ATOM 1307 N N . ILE A 1 172 ? 22.466 -3.973 -16.138 1.00 93.12 172 ILE A N 1
ATOM 1308 C CA . ILE A 1 172 ? 21.570 -4.710 -15.236 1.00 93.12 172 ILE A CA 1
ATOM 1309 C C . ILE A 1 172 ? 22.375 -5.417 -14.142 1.00 93.12 172 ILE A C 1
ATOM 1311 O O . ILE A 1 172 ? 22.021 -5.303 -12.973 1.00 93.12 172 ILE A O 1
ATOM 1315 N N . GLU A 1 173 ? 23.470 -6.084 -14.503 1.00 95.12 173 GLU A N 1
ATOM 1316 C CA . GLU A 1 173 ? 24.370 -6.755 -13.558 1.00 95.12 173 GLU A CA 1
ATOM 1317 C C . GLU A 1 173 ? 24.962 -5.756 -12.556 1.00 95.12 173 GLU A C 1
ATOM 1319 O O . GLU A 1 173 ? 24.856 -5.946 -11.349 1.00 95.12 173 GLU A O 1
ATOM 1324 N N . LYS A 1 174 ? 25.459 -4.605 -13.027 1.00 94.44 174 LYS A N 1
ATOM 1325 C CA . LYS A 1 174 ? 25.952 -3.550 -12.129 1.00 94.44 174 LYS A CA 1
ATOM 1326 C C . LYS A 1 174 ? 24.871 -3.005 -11.204 1.00 94.44 174 LYS A C 1
ATOM 1328 O O . LYS A 1 174 ? 25.161 -2.761 -10.039 1.00 94.44 174 LYS A O 1
ATOM 1333 N N . LEU A 1 175 ? 23.654 -2.785 -11.698 1.00 90.94 175 LEU A N 1
ATOM 1334 C CA . LEU A 1 175 ? 22.548 -2.331 -10.853 1.00 90.94 175 LEU A CA 1
ATOM 1335 C C . LEU A 1 175 ? 22.178 -3.387 -9.810 1.00 90.94 175 LEU A C 1
ATOM 1337 O O . LEU A 1 175 ? 21.872 -3.023 -8.682 1.00 90.94 175 LEU A O 1
ATOM 1341 N N . ASN A 1 176 ? 22.237 -4.670 -10.167 1.00 89.31 176 ASN A N 1
ATOM 1342 C CA . ASN A 1 176 ? 22.013 -5.770 -9.238 1.00 89.31 176 ASN A CA 1
ATOM 1343 C C . ASN A 1 176 ? 23.092 -5.814 -8.145 1.00 89.31 176 ASN A C 1
ATOM 1345 O O . ASN A 1 176 ? 22.753 -5.924 -6.971 1.00 89.31 176 ASN A O 1
ATOM 1349 N N . ASP A 1 177 ? 24.360 -5.649 -8.515 1.00 91.88 177 ASP A N 1
ATOM 1350 C CA . ASP A 1 177 ? 25.494 -5.801 -7.597 1.00 91.88 177 ASP A CA 1
ATOM 1351 C C . ASP A 1 177 ? 25.761 -4.560 -6.730 1.00 91.88 177 ASP A C 1
ATOM 1353 O O . ASP A 1 177 ? 26.407 -4.656 -5.689 1.00 91.88 177 ASP A O 1
ATOM 1357 N N . ASN A 1 178 ? 25.264 -3.387 -7.137 1.00 88.62 178 ASN A N 1
ATOM 1358 C CA . ASN A 1 178 ? 25.446 -2.119 -6.424 1.00 88.62 178 ASN A CA 1
ATOM 1359 C C . ASN A 1 178 ? 24.132 -1.661 -5.771 1.00 88.62 178 ASN A C 1
ATOM 1361 O O . ASN A 1 178 ? 23.610 -0.591 -6.090 1.00 88.62 178 ASN A O 1
ATOM 1365 N N . GLN A 1 179 ? 23.589 -2.482 -4.867 1.00 84.94 179 GLN A N 1
ATOM 1366 C CA . GLN A 1 179 ? 22.446 -2.094 -4.034 1.00 84.94 179 GLN A CA 1
ATOM 1367 C C . GLN A 1 179 ? 22.840 -1.011 -3.021 1.00 84.94 179 GLN A C 1
ATOM 1369 O O . GLN A 1 179 ? 23.995 -0.915 -2.600 1.00 84.94 179 GLN A O 1
ATOM 1374 N N . PHE A 1 180 ? 21.863 -0.206 -2.603 1.00 82.88 180 PHE A N 1
ATOM 1375 C CA . PHE A 1 180 ? 22.045 0.698 -1.470 1.00 82.88 180 PHE A CA 1
ATOM 1376 C C . PHE A 1 180 ? 22.331 -0.100 -0.187 1.00 82.88 180 PHE A C 1
ATOM 1378 O O . PHE A 1 180 ? 21.783 -1.194 -0.027 1.00 82.88 180 PHE A O 1
ATOM 1385 N N . PRO A 1 181 ? 23.161 0.431 0.731 1.00 81.50 181 PRO A N 1
ATOM 1386 C CA . PRO A 1 181 ? 23.388 -0.217 2.015 1.00 81.50 181 PRO A CA 1
ATOM 1387 C C . PRO A 1 181 ? 22.074 -0.307 2.800 1.00 81.50 181 PRO A C 1
ATOM 1389 O O . PRO A 1 181 ? 21.278 0.634 2.804 1.00 81.50 181 PRO A O 1
ATOM 1392 N N . ALA A 1 182 ? 21.846 -1.447 3.450 1.00 82.06 182 ALA A N 1
ATOM 1393 C CA . ALA A 1 182 ? 20.717 -1.631 4.347 1.00 82.06 182 ALA A CA 1
ATOM 1394 C C . ALA A 1 182 ? 20.973 -0.894 5.669 1.00 82.06 182 ALA A C 1
ATOM 1396 O O . ALA A 1 182 ? 22.040 -1.041 6.264 1.00 82.06 182 ALA A O 1
ATOM 1397 N N . GLU A 1 183 ? 19.983 -0.137 6.143 1.00 82.38 183 GLU A N 1
ATOM 1398 C CA . GLU A 1 183 ? 20.068 0.601 7.404 1.00 82.38 183 GLU A CA 1
ATOM 1399 C C . GLU A 1 183 ? 18.827 0.351 8.270 1.00 82.38 183 GLU A C 1
ATOM 1401 O O . GLU A 1 183 ? 17.691 0.254 7.782 1.00 82.38 183 GLU A O 1
ATOM 1406 N N . ILE A 1 184 ? 19.036 0.270 9.587 1.00 84.25 184 ILE A N 1
ATOM 1407 C CA . ILE A 1 184 ? 17.946 0.254 10.565 1.00 84.25 184 ILE A CA 1
ATOM 1408 C C . ILE A 1 184 ? 17.589 1.705 10.890 1.00 84.25 184 ILE A C 1
ATOM 1410 O O . ILE A 1 184 ? 18.192 2.356 11.738 1.00 84.25 184 ILE A O 1
ATOM 1414 N N . ILE A 1 185 ? 16.586 2.227 10.189 1.00 85.38 185 ILE A N 1
ATOM 1415 C CA . ILE A 1 185 ? 16.035 3.558 10.457 1.00 85.38 185 ILE A CA 1
ATOM 1416 C C . ILE A 1 185 ? 15.076 3.535 11.655 1.00 85.38 185 ILE A C 1
ATOM 1418 O O . ILE A 1 185 ? 14.527 2.492 12.009 1.00 85.38 185 ILE A O 1
ATOM 1422 N N . SER A 1 186 ? 14.812 4.706 12.245 1.00 87.69 186 SER A N 1
ATOM 1423 C CA . SER A 1 186 ? 13.968 4.846 13.444 1.00 87.69 186 SER A CA 1
ATOM 1424 C C . SER A 1 186 ? 12.604 4.127 13.365 1.00 87.69 186 SER A C 1
ATOM 1426 O O . SER A 1 186 ? 12.279 3.433 14.326 1.00 87.69 186 SER A O 1
ATOM 1428 N N . PRO A 1 187 ? 11.834 4.182 12.254 1.00 87.69 187 PRO A N 1
ATOM 1429 C CA . PRO A 1 187 ? 10.600 3.401 12.121 1.00 87.69 187 PRO A CA 1
ATOM 1430 C C . PRO A 1 187 ? 10.786 1.882 12.236 1.00 87.69 187 PRO A C 1
ATOM 1432 O O . PRO A 1 187 ? 9.934 1.195 12.791 1.00 87.69 187 PRO A O 1
ATOM 1435 N N . ILE A 1 188 ? 11.899 1.354 11.724 1.00 85.81 188 ILE A N 1
ATOM 1436 C CA . ILE A 1 188 ? 12.207 -0.081 11.762 1.00 85.81 188 ILE A CA 1
ATOM 1437 C C . ILE A 1 188 ? 12.667 -0.487 13.162 1.00 85.81 188 ILE A C 1
ATOM 1439 O O . ILE A 1 188 ? 12.236 -1.522 13.661 1.00 85.81 188 ILE A O 1
ATOM 1443 N N . ALA A 1 189 ? 13.491 0.337 13.814 1.00 85.81 189 ALA A N 1
ATOM 1444 C CA . ALA A 1 189 ? 13.872 0.121 15.208 1.00 85.81 189 ALA A CA 1
ATOM 1445 C C . ALA A 1 189 ? 12.631 0.094 16.115 1.00 85.81 189 ALA A C 1
ATOM 1447 O O . ALA A 1 189 ? 12.426 -0.872 16.840 1.00 85.81 189 ALA A O 1
ATOM 1448 N N . ALA A 1 190 ? 11.740 1.083 15.975 1.00 87.88 190 ALA A N 1
ATOM 1449 C CA . ALA A 1 190 ? 10.484 1.132 16.720 1.00 87.88 190 ALA A CA 1
ATOM 1450 C C . ALA A 1 190 ? 9.592 -0.083 16.431 1.00 87.88 190 ALA A C 1
ATOM 1452 O O . ALA A 1 190 ? 8.960 -0.617 17.338 1.00 87.88 190 ALA A O 1
ATOM 1453 N N . PHE A 1 191 ? 9.540 -0.550 15.181 1.00 87.94 191 PHE A N 1
ATOM 1454 C CA . PHE A 1 191 ? 8.844 -1.789 14.852 1.00 87.94 191 PHE A CA 1
ATOM 1455 C C . PHE A 1 191 ? 9.428 -2.981 15.623 1.00 87.94 191 PHE A C 1
ATOM 1457 O O . PHE A 1 191 ? 8.670 -3.704 16.264 1.00 87.94 191 PHE A O 1
ATOM 1464 N N . PHE A 1 192 ? 10.754 -3.154 15.621 1.00 86.81 192 PHE A N 1
ATOM 1465 C CA . PHE A 1 192 ? 11.414 -4.230 16.364 1.00 86.81 192 PHE A CA 1
ATOM 1466 C C . PHE A 1 192 ? 11.194 -4.142 17.871 1.00 86.81 192 PHE A C 1
ATOM 1468 O O . PHE A 1 192 ? 10.927 -5.171 18.488 1.00 86.81 192 PHE A O 1
ATOM 1475 N N . ASP A 1 193 ? 11.242 -2.944 18.446 1.00 86.12 193 ASP A N 1
ATOM 1476 C CA . ASP A 1 193 ? 10.990 -2.738 19.873 1.00 86.12 193 ASP A CA 1
ATOM 1477 C C . ASP A 1 193 ? 9.564 -3.162 20.261 1.00 86.12 193 ASP A C 1
ATOM 1479 O O . ASP A 1 193 ? 9.366 -3.747 21.321 1.00 86.12 193 ASP A O 1
ATOM 1483 N N . ASN A 1 194 ? 8.578 -2.937 19.382 1.00 87.62 194 ASN A N 1
ATOM 1484 C CA . ASN A 1 194 ? 7.185 -3.324 19.629 1.00 87.62 194 ASN A CA 1
ATOM 1485 C C . ASN A 1 194 ? 6.919 -4.822 19.433 1.00 87.62 194 ASN A C 1
ATOM 1487 O O . ASN A 1 194 ? 6.056 -5.374 20.107 1.00 87.62 194 ASN A O 1
ATOM 1491 N N . VAL A 1 195 ? 7.612 -5.485 18.502 1.00 86.69 195 VAL A N 1
ATOM 1492 C CA . VAL A 1 195 ? 7.365 -6.913 18.221 1.00 86.69 195 VAL A CA 1
ATOM 1493 C C . VAL A 1 195 ? 8.313 -7.854 18.957 1.00 86.69 195 VAL A C 1
ATOM 1495 O O . VAL A 1 195 ? 8.042 -9.048 19.034 1.00 86.69 195 VAL A O 1
ATOM 1498 N N . GLY A 1 196 ? 9.429 -7.346 19.484 1.00 83.94 196 GLY A N 1
ATOM 1499 C CA . GLY A 1 196 ? 10.516 -8.156 20.029 1.00 83.94 196 GLY A CA 1
ATOM 1500 C C . GLY A 1 196 ? 10.112 -9.038 21.210 1.00 83.94 196 GLY A C 1
ATOM 1501 O O . GLY A 1 196 ? 10.656 -10.132 21.342 1.00 83.94 196 GLY A O 1
ATOM 1502 N N . GLU A 1 197 ? 9.154 -8.603 22.032 1.00 82.62 197 GLU A N 1
ATOM 1503 C CA . GLU A 1 197 ? 8.635 -9.378 23.173 1.00 82.62 197 GLU A CA 1
ATOM 1504 C C . GLU A 1 197 ? 7.845 -10.620 22.744 1.00 82.62 197 GLU A C 1
ATOM 1506 O O . GLU A 1 197 ? 7.893 -11.643 23.422 1.00 82.62 197 GLU A O 1
ATOM 1511 N N . GLU A 1 198 ? 7.188 -10.556 21.586 1.00 82.62 198 GLU A N 1
ATOM 1512 C CA . GLU A 1 198 ? 6.404 -11.658 21.015 1.00 82.62 198 GLU A CA 1
ATOM 1513 C C . GLU A 1 198 ? 7.269 -12.630 20.197 1.00 82.62 198 GLU A C 1
ATOM 1515 O O . GLU A 1 198 ? 6.799 -13.656 19.698 1.00 82.62 198 GLU A O 1
ATOM 1520 N N . MET A 1 199 ? 8.555 -12.313 20.016 1.00 82.19 199 MET A N 1
ATOM 1521 C CA . MET A 1 199 ? 9.493 -13.171 19.303 1.00 82.19 199 MET A CA 1
ATOM 1522 C C . MET A 1 199 ? 10.184 -14.156 20.252 1.00 82.19 199 MET A C 1
ATOM 1524 O O . MET A 1 199 ? 10.352 -13.922 21.445 1.00 82.19 199 MET A O 1
ATOM 1528 N N . GLY A 1 200 ? 10.663 -15.277 19.702 1.00 81.25 200 GLY A N 1
ATOM 1529 C CA . GLY A 1 200 ? 11.442 -16.244 20.475 1.00 81.25 200 GLY A CA 1
ATOM 1530 C C . GLY A 1 200 ? 12.700 -15.625 21.101 1.00 81.25 200 GLY A C 1
ATOM 1531 O O . GLY A 1 200 ? 13.298 -14.705 20.542 1.00 81.25 200 GLY A O 1
ATOM 1532 N N . PHE A 1 201 ? 13.147 -16.193 22.227 1.00 84.25 201 PHE A N 1
ATOM 1533 C CA . PHE A 1 201 ? 14.254 -15.691 23.061 1.00 84.25 201 PHE A CA 1
ATOM 1534 C C . PHE A 1 201 ? 15.480 -15.189 22.279 1.00 84.25 201 PHE A C 1
ATOM 1536 O O . PHE A 1 201 ? 16.029 -14.133 22.582 1.00 84.25 201 PHE A O 1
ATOM 1543 N N . PHE A 1 202 ? 15.919 -15.930 21.257 1.00 81.94 202 PHE A N 1
ATOM 1544 C CA . PHE A 1 202 ? 17.079 -15.536 20.455 1.00 81.94 202 PHE A CA 1
ATOM 1545 C C . PHE A 1 202 ? 16.832 -14.258 19.649 1.00 81.94 202 PHE A C 1
ATOM 1547 O O . PHE A 1 202 ? 17.694 -13.387 19.624 1.00 81.94 202 PHE A O 1
ATOM 1554 N N . SER A 1 203 ? 15.666 -14.122 19.019 1.00 81.19 203 SER A N 1
ATOM 1555 C CA . SER A 1 203 ? 15.298 -12.925 18.261 1.00 81.19 203 SER A CA 1
ATOM 1556 C C . SER A 1 203 ? 15.125 -11.717 19.176 1.00 81.19 203 SER A C 1
ATOM 1558 O O . SER A 1 203 ? 15.648 -10.650 18.865 1.00 81.19 203 SER A O 1
ATOM 1560 N N . GLN A 1 204 ? 14.488 -11.905 20.333 1.00 84.62 204 GLN A N 1
ATOM 1561 C CA . GLN A 1 204 ? 14.360 -10.865 21.352 1.00 84.62 204 GLN A CA 1
ATOM 1562 C C . GLN A 1 204 ? 15.734 -10.390 21.846 1.00 84.62 204 GLN A C 1
ATOM 1564 O O . GLN A 1 204 ? 15.988 -9.191 21.915 1.00 84.62 204 GLN A O 1
ATOM 1569 N N . MET A 1 205 ? 16.656 -11.316 22.134 1.00 85.81 205 MET A N 1
ATOM 1570 C CA . MET A 1 205 ? 18.018 -10.986 22.567 1.00 85.81 205 MET A CA 1
ATOM 1571 C C . MET A 1 205 ? 18.792 -10.213 21.493 1.00 85.81 205 MET A C 1
ATOM 1573 O O . MET A 1 205 ? 19.507 -9.265 21.821 1.00 85.81 205 MET A O 1
ATOM 1577 N N . VAL A 1 206 ? 18.619 -10.572 20.219 1.00 83.81 206 VAL A N 1
ATOM 1578 C CA . VAL A 1 206 ? 19.234 -9.860 19.093 1.00 83.81 206 VAL A CA 1
ATOM 1579 C C . VAL A 1 206 ? 18.665 -8.440 18.955 1.00 83.81 206 VAL A C 1
ATOM 1581 O O . VAL A 1 206 ? 19.439 -7.495 18.819 1.00 83.81 206 VAL A O 1
ATOM 1584 N N . ILE A 1 207 ? 17.342 -8.274 19.047 1.00 85.06 207 ILE A N 1
ATOM 1585 C CA . ILE A 1 207 ? 16.659 -6.970 18.974 1.00 85.06 207 ILE A CA 1
ATOM 1586 C C . ILE A 1 207 ? 17.034 -6.069 20.160 1.00 85.06 207 ILE A C 1
ATOM 1588 O O . ILE A 1 207 ? 17.369 -4.904 19.963 1.00 85.06 207 ILE A O 1
ATOM 1592 N N . ALA A 1 208 ? 17.056 -6.604 21.382 1.00 84.19 208 ALA A N 1
ATOM 1593 C CA . ALA A 1 208 ? 17.416 -5.847 22.583 1.00 84.19 208 ALA A CA 1
ATOM 1594 C C . ALA A 1 208 ? 18.889 -5.394 22.588 1.00 84.19 208 ALA A C 1
ATOM 1596 O O . ALA A 1 208 ? 19.252 -4.430 23.260 1.00 84.19 208 ALA A O 1
ATOM 1597 N N . ASN A 1 209 ? 19.748 -6.081 21.828 1.00 85.75 209 ASN A N 1
ATOM 1598 C CA . ASN A 1 209 ? 21.167 -5.763 21.681 1.00 85.75 209 ASN A CA 1
ATOM 1599 C C . ASN A 1 209 ? 21.496 -5.265 20.266 1.00 85.75 209 ASN A C 1
ATOM 1601 O O . ASN A 1 209 ? 22.587 -5.540 19.760 1.00 85.75 209 ASN A O 1
ATOM 1605 N N . GLN A 1 210 ? 20.581 -4.512 19.640 1.00 82.06 210 GLN A N 1
ATOM 1606 C CA . GLN A 1 210 ? 20.776 -3.887 18.323 1.00 82.06 210 GLN A CA 1
ATOM 1607 C C . GLN A 1 210 ? 22.144 -3.196 18.202 1.00 82.06 210 GLN A C 1
ATOM 1609 O O . GLN A 1 210 ? 22.859 -3.434 17.239 1.00 82.06 210 GLN A O 1
ATOM 1614 N N . TRP A 1 211 ? 22.571 -2.455 19.230 1.00 83.06 211 TRP A N 1
ATOM 1615 C CA . TRP A 1 211 ? 23.869 -1.763 19.272 1.00 83.06 211 TRP A CA 1
ATOM 1616 C C . TRP A 1 211 ? 25.097 -2.672 19.055 1.00 83.06 211 TRP A C 1
ATOM 1618 O O . TRP A 1 211 ? 26.151 -2.193 18.645 1.00 83.06 211 TRP A O 1
ATOM 1628 N N . LEU A 1 212 ? 24.981 -3.971 19.353 1.00 86.31 212 LEU A N 1
ATOM 1629 C CA . LEU A 1 212 ? 26.049 -4.965 19.218 1.00 86.31 212 LEU A CA 1
ATOM 1630 C C . LEU A 1 212 ? 25.818 -5.911 18.031 1.00 86.31 212 LEU A C 1
ATOM 1632 O O . LEU A 1 212 ? 26.774 -6.387 17.418 1.00 86.31 212 LEU A O 1
ATOM 1636 N N . LEU A 1 213 ? 24.554 -6.222 17.736 1.00 86.12 213 LEU A N 1
ATOM 1637 C CA . LEU A 1 213 ? 24.147 -7.271 16.797 1.00 86.12 213 LEU A CA 1
ATOM 1638 C C . LEU A 1 213 ? 23.490 -6.731 15.520 1.00 86.12 213 LEU A C 1
ATOM 1640 O O . LEU A 1 213 ? 22.995 -7.516 14.711 1.00 86.12 213 LEU A O 1
ATOM 1644 N N . GLU A 1 214 ? 23.547 -5.422 15.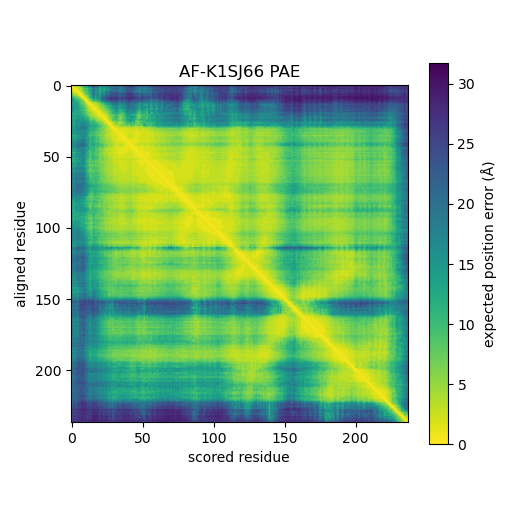284 1.00 84.00 214 GLU A N 1
ATOM 1645 C CA . GLU A 1 214 ? 23.087 -4.774 14.051 1.00 84.00 214 GLU A CA 1
ATOM 1646 C C . GLU A 1 214 ? 23.604 -5.464 12.771 1.00 84.00 214 GLU A C 1
ATOM 1648 O O . GLU A 1 214 ? 22.777 -5.794 11.919 1.00 84.00 214 GLU A O 1
ATOM 1653 N N . PRO A 1 215 ? 24.900 -5.823 12.624 1.00 84.12 215 PRO A N 1
ATOM 1654 C CA . PRO A 1 215 ? 25.365 -6.511 11.416 1.00 84.12 215 PRO A CA 1
ATOM 1655 C C . PRO A 1 215 ? 24.698 -7.877 11.189 1.00 84.12 215 PRO A C 1
ATOM 1657 O 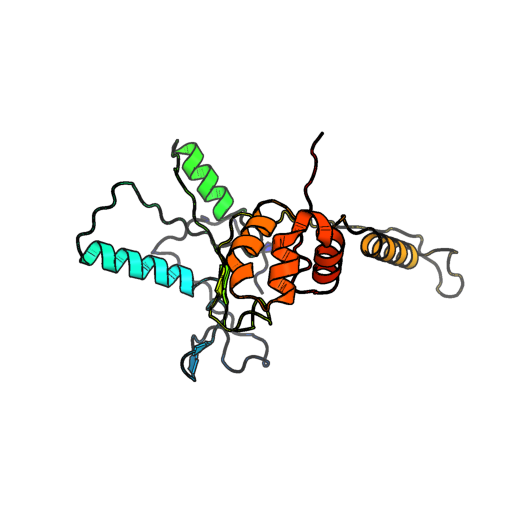O . PRO A 1 215 ? 24.526 -8.317 10.051 1.00 84.12 215 PRO A O 1
ATOM 1660 N N . LEU A 1 216 ? 24.320 -8.572 12.268 1.00 82.50 216 LEU A N 1
ATOM 1661 C CA . LEU A 1 216 ? 23.615 -9.851 12.192 1.00 82.50 216 LEU A CA 1
ATOM 1662 C C . LEU A 1 216 ? 22.145 -9.653 11.797 1.00 82.50 216 LEU A C 1
ATOM 1664 O O . LEU A 1 216 ? 21.623 -10.429 10.988 1.00 82.50 216 LEU A O 1
ATOM 1668 N N . LEU A 1 217 ? 21.498 -8.616 12.336 1.00 80.19 217 LEU A N 1
ATOM 1669 C CA . LEU A 1 217 ? 20.133 -8.222 11.979 1.00 80.19 217 LEU A CA 1
ATOM 1670 C C . LEU A 1 217 ? 20.038 -7.848 10.502 1.00 80.19 217 LEU A C 1
ATOM 1672 O O . LEU A 1 217 ? 19.245 -8.453 9.778 1.00 80.19 217 LEU A O 1
ATOM 1676 N N . LEU A 1 218 ? 20.908 -6.950 10.035 1.00 82.38 218 LEU A N 1
ATOM 1677 C CA . LEU A 1 218 ? 20.956 -6.516 8.637 1.00 82.38 218 LEU A CA 1
ATOM 1678 C C . LEU A 1 218 ? 21.148 -7.705 7.693 1.00 82.38 218 LEU A C 1
ATOM 1680 O O . LEU A 1 218 ? 20.349 -7.907 6.782 1.00 82.38 218 LEU A O 1
ATOM 1684 N N . LYS A 1 219 ? 22.109 -8.589 7.982 1.00 79.88 219 LYS A N 1
ATOM 1685 C CA . LYS A 1 219 ? 22.354 -9.793 7.173 1.00 79.88 219 LYS A CA 1
ATOM 1686 C C . LYS A 1 219 ? 21.159 -10.752 7.127 1.00 79.88 219 LYS A C 1
ATOM 1688 O O . LYS A 1 219 ? 20.990 -11.492 6.157 1.00 79.88 219 LYS A O 1
ATOM 1693 N N . THR A 1 220 ? 20.352 -10.794 8.184 1.00 75.31 220 THR A N 1
ATOM 1694 C CA . THR A 1 220 ? 19.143 -11.629 8.239 1.00 75.31 220 THR A CA 1
ATOM 1695 C C . THR A 1 220 ? 18.015 -11.001 7.420 1.00 75.31 220 THR A C 1
ATOM 1697 O O . THR A 1 220 ? 17.344 -11.704 6.662 1.00 75.31 220 THR A O 1
ATOM 1700 N N . MET A 1 221 ? 17.854 -9.679 7.504 1.00 71.12 221 MET A N 1
ATOM 1701 C CA . MET A 1 221 ? 16.881 -8.921 6.713 1.00 71.12 221 MET A CA 1
ATOM 1702 C C . MET A 1 221 ? 17.208 -8.943 5.217 1.00 71.12 2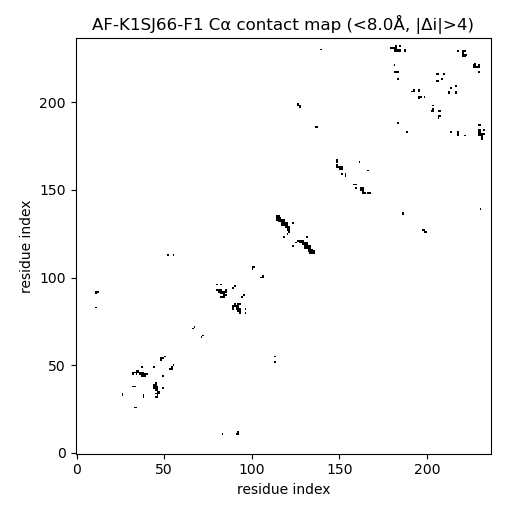21 MET A C 1
ATOM 1704 O O . MET A 1 221 ? 16.318 -9.184 4.408 1.00 71.12 221 MET A O 1
ATOM 1708 N N . GLU A 1 222 ? 18.481 -8.794 4.845 1.00 70.69 222 GLU A N 1
ATOM 1709 C CA . GLU A 1 222 ? 18.949 -8.848 3.453 1.00 70.69 222 GLU A CA 1
ATOM 1710 C C . GLU A 1 222 ? 18.675 -10.200 2.782 1.00 70.69 222 GLU A C 1
ATOM 1712 O O . GLU A 1 222 ? 18.419 -10.257 1.580 1.00 70.69 222 GLU A O 1
ATOM 1717 N N . LYS A 1 223 ? 18.711 -11.300 3.546 1.00 65.06 223 LYS A N 1
ATOM 1718 C CA . LYS A 1 223 ? 18.410 -12.649 3.039 1.00 65.06 223 LYS A CA 1
ATOM 1719 C C . LYS A 1 223 ? 16.918 -12.924 2.898 1.00 65.06 223 LYS A C 1
ATOM 1721 O O . LYS A 1 223 ? 16.533 -13.787 2.111 1.00 65.06 223 LYS A O 1
ATOM 1726 N N . SER A 1 224 ? 16.085 -12.240 3.674 1.00 56.12 224 SER A N 1
ATOM 1727 C CA . SER A 1 224 ? 14.639 -12.388 3.596 1.00 56.12 224 SER A CA 1
ATOM 1728 C C . SER A 1 224 ? 14.099 -11.457 2.519 1.00 56.12 224 SER A C 1
ATOM 1730 O O . SER A 1 224 ? 14.003 -10.250 2.710 1.00 56.12 224 SER A O 1
ATOM 1732 N N . THR A 1 225 ? 13.659 -12.013 1.391 1.00 45.91 225 THR A N 1
ATOM 1733 C CA . THR A 1 225 ? 13.022 -11.242 0.305 1.00 45.91 225 THR A CA 1
ATOM 1734 C C . THR A 1 225 ? 11.778 -10.470 0.775 1.00 45.91 225 THR A C 1
ATOM 1736 O O . THR A 1 225 ? 11.351 -9.535 0.109 1.00 45.91 225 THR A O 1
ATOM 1739 N N . ARG A 1 226 ? 11.196 -10.842 1.929 1.00 44.50 226 ARG A N 1
ATOM 1740 C CA . ARG A 1 226 ? 10.047 -10.157 2.552 1.00 44.50 226 ARG A CA 1
ATOM 1741 C C . ARG A 1 226 ? 10.456 -8.987 3.456 1.00 44.50 226 ARG A C 1
ATOM 1743 O O . ARG A 1 226 ? 9.655 -8.086 3.665 1.00 44.50 226 ARG A O 1
ATOM 1750 N N . LEU A 1 227 ? 11.686 -9.004 3.983 1.00 43.09 227 LEU A N 1
ATOM 1751 C CA . LEU A 1 227 ? 12.244 -8.004 4.907 1.00 43.09 227 LEU A CA 1
ATOM 1752 C C . LEU A 1 227 ? 13.406 -7.198 4.305 1.00 43.09 227 LEU A C 1
ATOM 1754 O O . LEU A 1 227 ? 13.924 -6.314 4.981 1.00 43.09 227 LEU A O 1
ATOM 1758 N N . GLN A 1 228 ? 13.731 -7.381 3.017 1.00 43.28 228 GLN A N 1
ATOM 1759 C CA . GLN A 1 228 ? 14.566 -6.467 2.207 1.00 43.28 228 GLN A CA 1
ATOM 1760 C C . GLN A 1 228 ? 14.013 -5.021 2.139 1.00 43.28 228 GLN A C 1
ATOM 1762 O O . GLN A 1 228 ? 14.505 -4.165 1.411 1.00 43.28 228 GLN A O 1
ATOM 1767 N N . CYS A 1 229 ? 12.992 -4.722 2.941 1.00 42.00 229 CYS A N 1
ATOM 1768 C CA . CYS A 1 229 ? 12.525 -3.409 3.328 1.00 42.00 229 CYS A CA 1
ATOM 1769 C C . CYS A 1 229 ? 13.284 -2.764 4.496 1.00 42.00 229 CYS A C 1
ATOM 1771 O O . CYS A 1 229 ? 12.702 -1.929 5.180 1.00 42.00 229 CYS A O 1
ATOM 1773 N N . ALA A 1 230 ? 14.570 -3.074 4.689 1.00 36.62 230 ALA A N 1
ATOM 1774 C CA . ALA A 1 230 ? 15.454 -2.181 5.438 1.00 36.62 230 ALA A CA 1
ATOM 1775 C C . ALA A 1 230 ? 15.513 -0.821 4.717 1.00 36.62 230 ALA A C 1
ATOM 1777 O O . ALA A 1 230 ? 15.617 -0.763 3.489 1.00 36.62 230 ALA A O 1
ATOM 1778 N N . GLY A 1 231 ? 15.328 0.267 5.462 1.00 41.88 231 GLY A N 1
ATOM 1779 C CA . GLY A 1 231 ? 15.220 1.610 4.905 1.00 41.88 231 GLY A CA 1
ATOM 1780 C C . GLY A 1 231 ? 16.541 2.038 4.277 1.00 41.88 231 GLY A C 1
ATOM 1781 O O . GLY A 1 231 ? 17.606 1.736 4.797 1.00 41.88 231 GLY A O 1
ATOM 1782 N N . THR A 1 232 ? 16.470 2.751 3.159 1.00 37.66 232 THR A N 1
ATOM 1783 C CA . THR A 1 232 ? 17.624 3.429 2.562 1.00 37.66 232 THR A CA 1
ATOM 1784 C C . THR A 1 232 ? 17.443 4.920 2.807 1.00 37.66 232 THR A C 1
ATOM 1786 O O . THR A 1 232 ? 16.531 5.524 2.230 1.00 37.66 232 THR A O 1
ATOM 1789 N N . HIS A 1 233 ? 18.251 5.527 3.677 1.00 36.47 233 HIS A N 1
ATOM 1790 C CA . HIS A 1 233 ? 18.174 6.966 3.908 1.00 36.47 233 HIS A CA 1
ATOM 1791 C C . HIS A 1 233 ? 18.958 7.714 2.819 1.00 36.47 233 HIS A C 1
ATOM 1793 O O . HIS A 1 233 ? 20.136 7.461 2.582 1.00 36.47 233 HIS A O 1
ATOM 1799 N N . TYR A 1 234 ? 18.318 8.668 2.143 1.00 34.09 234 TYR A N 1
ATOM 1800 C CA . TYR A 1 234 ? 19.005 9.559 1.208 1.00 34.09 234 TYR A CA 1
ATOM 1801 C C . TYR A 1 234 ? 19.513 10.776 1.990 1.00 34.09 234 TYR A C 1
ATOM 1803 O O . TYR A 1 234 ? 18.709 11.588 2.450 1.00 34.09 234 TYR A O 1
ATOM 1811 N N . ASN A 1 235 ? 20.829 10.922 2.159 1.00 26.52 235 ASN A N 1
ATOM 1812 C CA . ASN A 1 235 ? 21.406 12.203 2.576 1.00 26.52 235 ASN A CA 1
ATOM 1813 C C . ASN A 1 235 ? 21.272 13.176 1.397 1.00 26.52 235 ASN A C 1
ATOM 1815 O O . ASN A 1 235 ? 21.924 13.002 0.366 1.00 26.52 235 ASN A O 1
ATOM 1819 N N . ARG A 1 236 ? 20.399 14.184 1.510 1.00 25.58 236 ARG A N 1
ATOM 1820 C CA . ARG A 1 236 ? 20.455 15.331 0.594 1.00 25.58 236 ARG A CA 1
ATOM 1821 C C . ARG A 1 236 ? 21.633 16.231 1.003 1.00 25.58 236 ARG A C 1
ATOM 1823 O O . ARG A 1 236 ? 21.790 16.448 2.204 1.00 25.58 236 ARG A O 1
ATOM 1830 N N . PRO A 1 237 ? 22.441 16.724 0.047 1.00 33.06 237 PRO A N 1
ATOM 1831 C CA . PRO A 1 237 ? 23.404 17.793 0.301 1.00 33.06 237 PRO A CA 1
ATOM 1832 C C . PRO A 1 237 ? 22.712 19.118 0.647 1.00 33.06 237 PRO A C 1
ATOM 1834 O O . PRO A 1 237 ? 21.542 19.308 0.230 1.00 33.06 237 PRO A O 1
#

Sequence (237 aa):
GYDPSTATVADTVFRFDDKPLPPIRTYSEKWDYPPFSGAVAGGRIYGRGTLDMKCMLFSLMEGADNLIAEGFQPERDIWFAFGQDEEVSGRQGAFKIADYFKQKGLRFSAVYDEGGIIAAPGSAIESIQEPLALVGVGEKGFLTLRLTIKGMGGHSSMPPSKSSLVYAAEIIEKLNDNQFPAEIISPIAAFFDNVGEEMGFFSQMVIANQWLLEPLLLKTMEKSTRLQCAGTHYNRP

Mean predicted aligned error: 10.36 Å

Organism: NCBI:txid408170

InterPro domains:
  IPR002933 Peptidase M20 [PF01546] (29-127)
  IPR011650 Peptidase M20, dimerisation domain [PF07687] (137-182)
  IPR036264 Bacterial exopeptidase dimerisation domain [SSF55031] (141-180)
  IPR047177 Peptidase M20A [PTHR45962] (23-227)